Protein AF-A0A5C0E1U7-F1 (afdb_monomer)

Mean predicted aligned error: 6.14 Å

Sequence (195 aa):
MKGYIPDIIEEVKSGIIHIVHVVDGKRVSSGTGFMVNGYLVTNYHVIYDAPKDSKIILRTYDSNINEPLKGIIELERDEDGHFSGKTNKGYKNEEGDFIKDFQLHEKQDYIILNIPELKEAGLYNFSFETHDNKRVGEDIFFLGHHLEHSQLSCHKGIISCFYFHENHRVDIIQLDASVNNSNSGSPLINPNTSK

Radius of gyration: 16.95 Å; Cα contacts (8 Å, |Δi|>4): 419; chains: 1; bounding box: 41×38×50 Å

Nearest PDB structures (foldseek):
  3lgv-assembly2_E  TM=7.680E-01  e=2.557E-08  Escherichia coli K-12
  4ic5-assembly1_A  TM=7.074E-01  e=9.419E-09  Arabidopsis thaliana
  3gdu-assembly1_A  TM=7.321E-01  e=5.562E-08  Escherichia coli K-12
  6z0e-assembly2_B  TM=7.449E-01  e=1.144E-07  Homo sapiens
  5il9-assembly1_A  TM=6.931E-01  e=5.411E-07  Arabidopsis thaliana

Foldseek 3Di:
DQADVVVLCVQAQQQKKKKFWDDPNDTDAIAIWGAAPQKTKFFQCRLPVPDLATKIAIAGQPPDQVCLRHHPWIWHADPVGQIDTPPHDCPADVVGDRDPQKDDQNLLGMMIGNDVSSSVPPGDHDDDDDCPPPDFFAKKKWWWAAGVGPHIDIWIWTFHDWDADVRSRDIDGDTPTDDDGRHGHIDIARSRPSD

Secondary structure (DSSP, 8-state):
----HHHHHHHHGGGEEEEEEEETTEEEEEEEEEEETTEEEE-HHHHHSS-TTPEEEEE-TTS-TTSTT--SEEEEE-TTS-EEESSS-S-B-TTSPBP--EEEEGGGTEEEE--HHHHHTT--------STT--TT-EEEEEEE-TT-SSEEEEEEEEEEEEEETTTTEEEEEE-S---TT-TTPPEE-TTTT-

Solvent-accessible surface area (backbone atoms only — not comparable to full-atom values): 10870 Å² total; per-residue (Å²): 117,76,50,60,61,70,62,48,46,72,63,45,45,54,17,37,31,41,39,36,30,28,48,96,91,36,79,78,51,48,20,12,22,31,28,39,90,56,24,42,35,28,33,27,55,62,69,64,72,50,65,68,83,28,35,35,30,37,27,47,70,86,45,57,73,92,42,78,90,53,45,86,43,52,33,37,45,50,97,88,64,50,72,35,43,82,60,96,52,53,54,45,49,104,86,65,49,78,56,79,49,54,52,77,36,71,64,68,39,28,30,39,34,60,44,66,72,61,44,71,64,73,47,34,58,58,55,90,71,83,68,89,86,63,55,71,70,42,68,36,33,35,55,24,30,46,77,89,50,85,55,80,42,80,36,63,35,30,33,66,43,76,50,75,40,76,90,46,69,42,82,42,79,39,62,73,36,82,83,52,69,13,33,53,32,34,59,75,30,34,47,68,72,78,47

pLDDT: mean 85.3, std 14.88, range [34.12, 98.12]

Structure (mmCIF, N/CA/C/O backbone):
data_AF-A0A5C0E1U7-F1
#
_entry.id   AF-A0A5C0E1U7-F1
#
loop_
_atom_site.group_PDB
_atom_site.id
_atom_site.type_symbol
_atom_site.label_atom_id
_atom_site.label_alt_id
_atom_site.label_comp_id
_atom_site.label_asym_id
_atom_site.label_entity_id
_atom_site.label_seq_id
_atom_site.pdbx_PDB_ins_code
_atom_site.Cartn_x
_atom_site.Cartn_y
_atom_site.Cartn_z
_atom_site.occupancy
_atom_site.B_iso_or_equiv
_atom_site.auth_seq_id
_atom_site.auth_comp_id
_atom_site.auth_asym_id
_atom_site.auth_atom_id
_atom_site.pdbx_PDB_model_num
ATOM 1 N N . MET A 1 1 ? 5.103 -5.736 -24.559 1.00 49.69 1 MET A N 1
ATOM 2 C CA . MET A 1 1 ? 4.411 -4.500 -24.987 1.00 49.69 1 MET A CA 1
ATOM 3 C C . MET A 1 1 ? 4.088 -3.755 -23.699 1.00 49.69 1 MET A C 1
ATOM 5 O O . MET A 1 1 ? 3.624 -4.429 -22.792 1.00 49.69 1 MET A O 1
ATOM 9 N N . LYS A 1 2 ? 4.417 -2.460 -23.554 1.00 60.06 2 LYS A N 1
ATOM 10 C CA . LYS A 1 2 ? 4.014 -1.692 -22.356 1.00 60.06 2 LYS A CA 1
ATOM 11 C C . LYS A 1 2 ? 2.488 -1.744 -22.263 1.00 60.06 2 LYS A C 1
ATOM 13 O O . LYS A 1 2 ? 1.841 -1.432 -23.262 1.00 60.06 2 LYS A O 1
ATOM 18 N N . GLY A 1 3 ? 1.935 -2.162 -21.128 1.00 73.56 3 GLY A N 1
ATOM 19 C CA . GLY A 1 3 ? 0.505 -2.030 -20.888 1.00 73.56 3 GLY A CA 1
ATOM 20 C C . GLY A 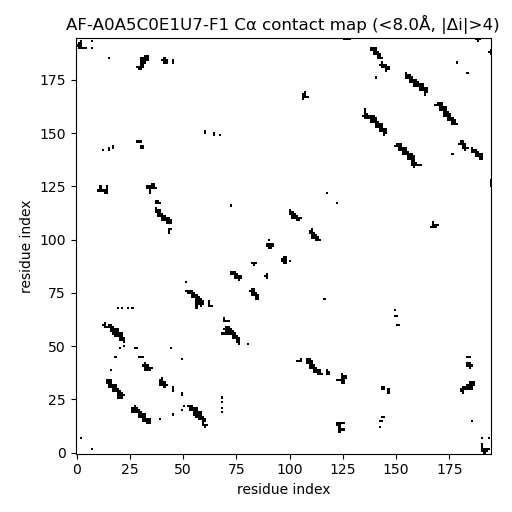1 3 ? 0.151 -0.546 -20.820 1.00 73.56 3 GLY A C 1
ATOM 21 O O . GLY A 1 3 ? 0.943 0.280 -20.350 1.00 73.56 3 GLY A O 1
ATOM 22 N N . TYR A 1 4 ? -1.006 -0.178 -21.360 1.00 90.06 4 TYR A N 1
ATOM 23 C CA . TYR A 1 4 ? -1.489 1.189 -21.257 1.00 90.06 4 TYR A CA 1
ATOM 24 C C . TYR A 1 4 ? -1.916 1.426 -19.805 1.00 90.06 4 TYR A C 1
ATOM 26 O O . TYR A 1 4 ? -2.823 0.765 -19.316 1.00 90.06 4 TYR A O 1
ATOM 34 N N . ILE A 1 5 ? -1.221 2.326 -19.096 1.00 93.44 5 ILE A N 1
ATOM 35 C CA . ILE A 1 5 ? -1.397 2.524 -17.644 1.00 93.44 5 ILE A CA 1
ATOM 36 C C . ILE A 1 5 ? -2.872 2.684 -17.238 1.00 93.44 5 ILE A C 1
ATOM 38 O O . ILE A 1 5 ? -3.262 2.031 -16.277 1.00 93.44 5 ILE A O 1
ATOM 42 N N . PRO A 1 6 ? -3.712 3.472 -17.937 1.00 94.38 6 PRO A N 1
ATOM 43 C CA . PRO A 1 6 ? -5.131 3.566 -17.599 1.00 94.38 6 PRO A CA 1
ATOM 44 C C . PRO A 1 6 ? -5.866 2.221 -17.586 1.00 94.38 6 PRO A C 1
ATOM 46 O O . PRO A 1 6 ? -6.637 1.982 -16.664 1.00 94.38 6 PRO A O 1
ATOM 49 N N . ASP A 1 7 ? -5.578 1.324 -18.531 1.00 94.50 7 ASP A N 1
ATOM 50 C CA . ASP A 1 7 ? -6.200 -0.006 -18.571 1.00 94.50 7 ASP A CA 1
ATOM 51 C C . ASP A 1 7 ? -5.753 -0.854 -17.374 1.00 94.50 7 ASP A C 1
ATOM 53 O O . ASP A 1 7 ? -6.572 -1.512 -16.738 1.00 94.50 7 ASP A O 1
ATOM 57 N N . ILE A 1 8 ? -4.464 -0.778 -17.016 1.00 95.25 8 ILE A N 1
ATOM 58 C CA . ILE A 1 8 ? -3.931 -1.462 -15.828 1.00 95.25 8 ILE A CA 1
ATOM 59 C C . ILE A 1 8 ? -4.600 -0.916 -14.562 1.00 95.25 8 ILE A C 1
ATOM 61 O O . ILE A 1 8 ? -4.956 -1.678 -13.673 1.00 95.25 8 ILE A O 1
ATOM 65 N N . ILE A 1 9 ? -4.802 0.400 -14.460 1.00 95.12 9 ILE A N 1
ATOM 66 C CA . ILE A 1 9 ? -5.480 1.003 -13.305 1.00 95.12 9 ILE A CA 1
ATOM 67 C C . ILE A 1 9 ? -6.908 0.475 -13.185 1.00 95.12 9 ILE A C 1
ATOM 69 O O . ILE A 1 9 ? -7.312 0.094 -12.089 1.00 95.12 9 ILE A O 1
ATOM 73 N N . GLU A 1 10 ? -7.661 0.433 -14.284 1.00 94.00 10 GLU A N 1
ATOM 74 C CA . GLU A 1 10 ? -9.022 -0.110 -14.282 1.00 94.00 10 GLU A CA 1
ATOM 75 C C . GLU A 1 10 ? -9.062 -1.578 -13.841 1.00 94.00 10 GLU A C 1
ATOM 77 O O . GLU A 1 10 ? -9.967 -1.962 -13.100 1.00 94.00 10 GLU A O 1
ATOM 82 N N . GLU A 1 11 ? -8.059 -2.368 -14.226 1.00 93.56 11 GLU A N 1
ATOM 83 C CA . GLU A 1 11 ? -7.907 -3.765 -13.816 1.00 93.56 11 GLU A CA 1
ATOM 84 C C . GLU A 1 11 ? -7.616 -3.908 -12.312 1.00 93.56 11 GLU A C 1
ATOM 86 O O . GLU A 1 11 ? -8.263 -4.703 -11.626 1.00 93.56 11 GLU A O 1
ATOM 91 N N . VAL A 1 12 ? -6.662 -3.135 -11.781 1.00 94.94 12 VAL A N 1
ATOM 92 C CA . VAL A 1 12 ? -6.092 -3.400 -10.448 1.00 94.94 12 VAL A CA 1
ATOM 93 C C . VAL A 1 12 ? -6.691 -2.566 -9.313 1.00 94.94 12 VAL A C 1
ATOM 95 O O . VAL A 1 12 ? -6.512 -2.909 -8.142 1.00 94.94 12 VAL A O 1
ATOM 98 N N . LYS A 1 13 ? -7.399 -1.467 -9.614 1.00 94.69 13 LYS A N 1
ATOM 99 C CA . LYS A 1 13 ? -7.852 -0.483 -8.606 1.00 94.69 13 LYS A CA 1
ATOM 100 C C . LYS A 1 13 ? -8.730 -1.064 -7.500 1.00 94.69 13 LYS A C 1
ATOM 102 O O . LYS A 1 13 ? -8.692 -0.557 -6.382 1.00 94.69 13 LYS A O 1
ATOM 107 N N . SER A 1 14 ? -9.500 -2.118 -7.781 1.00 94.75 14 SER A N 1
ATOM 108 C CA . SER A 1 14 ? -10.346 -2.769 -6.770 1.00 94.75 14 SER A CA 1
ATOM 109 C C . SER A 1 14 ? -9.520 -3.467 -5.684 1.00 94.75 14 SER A C 1
ATOM 111 O O . SER A 1 14 ? -9.985 -3.604 -4.558 1.00 94.75 14 SER A O 1
ATOM 113 N N . GLY A 1 15 ? -8.282 -3.861 -5.996 1.00 95.88 15 GLY A N 1
ATOM 114 C CA . GLY A 1 15 ? -7.352 -4.488 -5.061 1.00 95.88 15 GLY A CA 1
ATOM 115 C C . GLY A 1 15 ? -6.627 -3.509 -4.140 1.00 95.88 15 GLY A C 1
ATOM 116 O O . GLY A 1 15 ? -5.887 -3.959 -3.270 1.00 95.88 15 GLY A O 1
ATOM 117 N N . ILE A 1 16 ? -6.806 -2.196 -4.322 1.00 95.94 16 ILE A N 1
ATOM 118 C CA . ILE A 1 16 ? -6.210 -1.161 -3.472 1.00 95.94 16 ILE A CA 1
ATOM 119 C C . ILE A 1 16 ? -7.179 -0.797 -2.345 1.00 95.94 16 ILE A C 1
ATOM 121 O O . ILE A 1 16 ? -8.343 -0.470 -2.584 1.00 95.94 16 ILE A O 1
ATOM 125 N N . ILE A 1 17 ? -6.679 -0.802 -1.111 1.00 94.56 17 ILE A N 1
ATOM 126 C CA . ILE A 1 17 ? -7.445 -0.519 0.102 1.00 94.56 17 ILE A CA 1
ATOM 127 C C . ILE A 1 17 ? -6.942 0.772 0.739 1.00 94.56 17 ILE A C 1
ATOM 129 O O . ILE A 1 17 ? -5.767 0.906 1.070 1.00 94.56 17 ILE A O 1
ATOM 133 N N . HIS A 1 18 ? -7.841 1.723 0.961 1.00 94.12 18 HIS A N 1
ATOM 134 C CA . HIS A 1 18 ? -7.583 2.874 1.816 1.00 94.12 18 HIS A CA 1
ATOM 135 C C . HIS A 1 18 ? -7.752 2.461 3.278 1.00 94.12 18 HIS A C 1
ATOM 137 O O . HIS A 1 18 ? -8.804 1.941 3.661 1.00 94.12 18 HIS A O 1
ATOM 143 N N . ILE A 1 19 ? -6.744 2.737 4.094 1.00 93.69 19 ILE A N 1
ATOM 144 C CA . ILE A 1 19 ? -6.743 2.464 5.529 1.00 93.69 19 ILE A CA 1
ATOM 145 C C . ILE A 1 19 ? -6.837 3.809 6.240 1.00 93.69 19 ILE A C 1
ATOM 147 O O . ILE A 1 19 ? -5.923 4.624 6.136 1.00 93.69 19 ILE A O 1
ATOM 151 N N . VAL A 1 20 ? -7.945 4.079 6.927 1.00 92.56 20 VAL A N 1
ATOM 152 C CA . VAL A 1 20 ? -8.202 5.376 7.573 1.00 92.56 20 VAL A CA 1
ATOM 153 C C . VAL A 1 20 ? -8.312 5.196 9.077 1.00 92.56 20 VAL A C 1
ATOM 155 O O . VAL A 1 20 ? -9.148 4.429 9.539 1.00 92.56 20 VAL A O 1
ATOM 158 N N . HIS A 1 21 ? -7.530 5.949 9.842 1.00 93.00 21 HIS A N 1
ATOM 159 C CA . HIS A 1 21 ? -7.622 5.962 11.299 1.00 93.00 21 HIS A CA 1
ATOM 160 C C . HIS A 1 21 ? -8.486 7.123 11.770 1.00 93.00 21 HIS A C 1
ATOM 162 O O . HIS A 1 21 ? -8.288 8.269 11.352 1.00 93.00 21 HIS A O 1
ATOM 168 N N . VAL A 1 22 ? -9.429 6.828 12.661 1.00 92.00 22 VAL A N 1
ATOM 169 C CA . VAL A 1 22 ? -10.420 7.775 13.169 1.00 92.00 22 VAL A CA 1
ATOM 170 C C . VAL A 1 22 ? -10.441 7.762 14.694 1.00 92.00 22 VAL A C 1
ATOM 172 O O . VAL A 1 22 ? -10.650 6.716 15.302 1.00 92.00 22 VAL A O 1
ATOM 175 N N . VAL A 1 23 ? -10.289 8.935 15.304 1.00 92.88 23 VAL A N 1
ATOM 176 C CA . VAL A 1 23 ? -10.451 9.171 16.749 1.00 92.88 23 VAL A CA 1
ATOM 177 C C . VAL A 1 23 ? -11.533 10.231 16.918 1.00 92.88 23 VAL A C 1
ATOM 179 O O . VAL A 1 23 ? -11.519 11.241 16.213 1.00 92.88 23 VAL A O 1
ATOM 182 N N . ASP A 1 24 ? -12.521 9.983 17.779 1.00 91.81 24 ASP A N 1
ATOM 183 C CA . ASP A 1 24 ? -13.651 10.898 18.025 1.00 91.81 24 ASP A CA 1
ATOM 184 C C . ASP A 1 24 ? -14.353 11.405 16.749 1.00 91.81 24 ASP A C 1
ATOM 186 O O . ASP A 1 24 ? -14.732 12.571 16.623 1.00 91.81 24 ASP A O 1
ATOM 190 N N . GLY A 1 25 ? -14.499 10.523 15.754 1.00 88.25 25 GLY A N 1
ATOM 191 C CA . GLY A 1 25 ? -15.135 10.851 14.473 1.00 88.25 25 GLY A CA 1
ATOM 192 C C . GLY A 1 25 ? -14.292 11.736 13.549 1.00 88.25 25 GLY A C 1
ATOM 193 O O . GLY A 1 25 ? -14.798 12.203 12.530 1.00 88.25 25 GLY A O 1
ATOM 194 N N . LYS A 1 26 ? -13.014 11.967 13.866 1.00 91.12 26 LYS A N 1
ATOM 195 C CA . LYS A 1 26 ? -12.072 12.721 13.033 1.00 91.12 26 LYS A CA 1
ATOM 196 C C . LYS A 1 26 ? -10.966 11.815 12.517 1.00 91.12 26 LYS A C 1
ATOM 198 O O . LYS A 1 26 ? -10.396 11.031 13.269 1.00 91.12 26 LYS A O 1
ATOM 203 N N . ARG A 1 27 ? -10.634 11.957 11.233 1.00 91.19 27 ARG A N 1
ATOM 204 C CA . ARG A 1 27 ? -9.457 11.312 10.639 1.00 91.19 27 ARG A CA 1
ATOM 205 C C . ARG A 1 27 ? -8.194 11.864 11.299 1.00 91.19 27 ARG A C 1
ATOM 207 O O . ARG A 1 27 ? -8.019 13.079 11.338 1.00 91.19 27 ARG A O 1
ATOM 214 N N . VAL A 1 28 ? -7.333 10.977 11.786 1.00 92.69 28 VAL A N 1
ATOM 215 C CA . VAL A 1 28 ? -6.045 11.336 12.410 1.00 92.69 28 VAL A CA 1
ATOM 216 C C . VAL A 1 28 ? -4.849 10.909 11.565 1.00 92.69 28 VAL A C 1
ATOM 218 O O . VAL A 1 28 ? -3.826 11.585 11.562 1.00 92.69 28 VAL A O 1
ATOM 221 N N . SER A 1 29 ? -4.986 9.822 10.810 1.00 92.25 29 SER A N 1
ATOM 222 C CA . SER A 1 29 ? -3.979 9.346 9.865 1.00 92.25 29 SER A CA 1
ATOM 223 C C . SER A 1 29 ? -4.623 8.441 8.816 1.00 92.25 29 SER A C 1
ATOM 225 O O . SER A 1 29 ? -5.809 8.099 8.891 1.00 92.25 29 SER A O 1
ATOM 227 N N . SER A 1 30 ? -3.848 8.082 7.800 1.00 93.25 30 SER A N 1
ATOM 228 C CA . SER A 1 30 ? -4.241 7.086 6.813 1.00 93.25 30 SER A CA 1
ATOM 229 C C . SER A 1 30 ? -3.035 6.523 6.078 1.00 93.25 30 SER A C 1
ATOM 231 O O . SER A 1 30 ? -1.981 7.159 6.002 1.00 93.25 30 SER A O 1
ATOM 233 N N . GLY A 1 31 ? -3.240 5.363 5.474 1.00 94.25 31 GLY A N 1
ATOM 234 C CA . GLY A 1 31 ? -2.313 4.714 4.564 1.00 94.25 31 GLY A CA 1
ATOM 235 C C . GLY A 1 31 ? -3.058 3.975 3.464 1.00 94.25 31 GLY A C 1
ATOM 236 O O . GLY A 1 31 ? -4.280 4.069 3.324 1.00 94.25 31 GLY A O 1
ATOM 237 N N . THR A 1 32 ? -2.303 3.225 2.685 1.00 95.62 32 THR A N 1
ATOM 238 C CA . THR A 1 32 ? -2.805 2.376 1.615 1.00 95.62 32 THR A CA 1
ATOM 239 C C . THR A 1 32 ? -2.335 0.952 1.877 1.00 95.62 32 THR A C 1
ATOM 241 O O . THR A 1 32 ? -1.237 0.744 2.370 1.00 95.62 32 THR A O 1
ATOM 244 N N . GLY A 1 33 ? -3.158 -0.032 1.554 1.00 96.06 33 GLY A N 1
ATOM 245 C CA . GLY A 1 33 ? -2.747 -1.424 1.448 1.00 96.06 33 GLY A CA 1
ATOM 246 C C . GLY A 1 33 ? -3.252 -2.024 0.145 1.00 96.06 33 GLY A C 1
ATOM 247 O O . GLY A 1 33 ? -3.976 -1.376 -0.615 1.00 96.06 33 GLY A O 1
ATOM 248 N N . PHE A 1 34 ? -2.885 -3.268 -0.123 1.00 97.38 34 PHE A N 1
ATOM 249 C CA . PHE A 1 34 ? -3.320 -3.979 -1.319 1.00 97.38 34 PHE A CA 1
ATOM 250 C C . PHE A 1 34 ? -3.550 -5.463 -1.056 1.00 97.38 34 PHE A C 1
ATOM 252 O O . PHE A 1 34 ? -2.967 -6.053 -0.144 1.00 97.38 34 PHE A O 1
ATOM 259 N N . MET A 1 35 ? -4.427 -6.061 -1.856 1.00 97.50 35 MET A N 1
ATOM 260 C CA . MET A 1 35 ? -4.809 -7.464 -1.723 1.00 97.50 35 MET A CA 1
ATOM 261 C C . MET A 1 35 ? -3.819 -8.390 -2.436 1.00 97.50 35 MET A C 1
ATOM 263 O O . MET A 1 35 ? -3.505 -8.196 -3.610 1.00 97.50 35 MET A O 1
ATOM 267 N N . VAL A 1 36 ? -3.372 -9.440 -1.748 1.00 96.50 36 VAL A N 1
ATOM 268 C CA . VAL A 1 36 ? -2.525 -10.513 -2.286 1.00 96.50 36 VAL A CA 1
ATOM 269 C C . VAL A 1 36 ? -3.027 -11.850 -1.756 1.00 96.50 36 VAL A C 1
ATOM 271 O O . VAL A 1 36 ? -3.052 -12.070 -0.548 1.00 96.50 36 VAL A O 1
ATOM 274 N N . ASN A 1 37 ? -3.392 -12.776 -2.644 1.00 94.25 37 ASN A N 1
ATOM 275 C CA . ASN A 1 37 ? -3.862 -14.123 -2.284 1.00 94.25 37 ASN A CA 1
ATOM 276 C C . ASN A 1 37 ? -4.965 -14.152 -1.198 1.00 94.25 37 ASN A C 1
ATOM 278 O O . ASN A 1 37 ? -5.016 -15.068 -0.378 1.00 94.25 37 ASN A O 1
ATOM 282 N N . GLY A 1 38 ? -5.852 -13.156 -1.183 1.00 92.50 38 GLY A N 1
ATOM 283 C CA . GLY A 1 38 ? -6.936 -13.013 -0.209 1.00 92.50 38 GLY A CA 1
ATOM 284 C C . GLY A 1 38 ? -6.536 -12.347 1.111 1.00 92.50 38 GLY A C 1
ATOM 285 O O . GLY A 1 38 ? -7.376 -12.256 2.002 1.00 92.50 38 GLY A O 1
ATOM 286 N N . TYR A 1 39 ? -5.298 -11.871 1.237 1.00 93.56 39 TYR A N 1
ATOM 287 C CA . TYR A 1 39 ? -4.797 -11.138 2.398 1.00 93.56 39 TYR A CA 1
ATOM 288 C C . TYR A 1 39 ? -4.585 -9.667 2.059 1.00 93.56 39 TYR A C 1
ATOM 290 O O . TYR A 1 39 ? -4.176 -9.339 0.948 1.00 93.56 39 TYR A O 1
ATOM 298 N N . LEU A 1 40 ? -4.813 -8.786 3.027 1.00 95.38 40 LEU A N 1
ATOM 299 C CA . LEU A 1 40 ? -4.451 -7.378 2.927 1.00 95.38 40 LEU A CA 1
ATOM 300 C C . LEU A 1 40 ? -3.003 -7.195 3.393 1.00 95.38 40 LEU A C 1
ATOM 302 O O . LEU A 1 40 ? -2.664 -7.564 4.515 1.00 95.38 40 LEU A O 1
ATOM 306 N N . VAL A 1 41 ? -2.162 -6.606 2.550 1.00 96.81 41 VAL A N 1
ATOM 307 C CA . VAL A 1 41 ? -0.773 -6.256 2.866 1.00 96.81 41 VAL A CA 1
ATOM 308 C C . VAL A 1 41 ? -0.640 -4.738 2.946 1.00 96.81 41 VAL A C 1
ATOM 310 O O . VAL A 1 41 ? -1.182 -4.017 2.110 1.00 96.81 41 VAL A O 1
ATOM 313 N N . THR A 1 42 ? 0.068 -4.246 3.959 1.00 96.38 42 THR A N 1
ATOM 314 C CA . THR A 1 42 ? 0.394 -2.821 4.142 1.00 96.38 42 THR A CA 1
ATOM 315 C C . THR A 1 42 ? 1.672 -2.683 4.972 1.00 96.38 42 THR A C 1
ATOM 317 O O . THR A 1 42 ? 2.202 -3.678 5.475 1.00 96.38 42 THR A O 1
ATOM 320 N N . ASN A 1 43 ? 2.168 -1.458 5.150 1.00 95.62 43 ASN A N 1
ATOM 321 C CA . ASN A 1 43 ? 3.227 -1.194 6.114 1.00 95.62 43 ASN A CA 1
ATOM 322 C C . ASN A 1 43 ? 2.758 -1.408 7.562 1.00 95.62 43 ASN A C 1
ATOM 324 O O . ASN A 1 43 ? 1.596 -1.162 7.896 1.00 95.62 43 ASN A O 1
ATOM 328 N N . TYR A 1 44 ? 3.673 -1.829 8.435 1.00 93.69 44 TYR A N 1
ATOM 329 C CA . TYR A 1 44 ? 3.388 -2.023 9.859 1.00 93.69 44 TYR A CA 1
ATOM 330 C C . TYR A 1 44 ? 3.028 -0.692 10.531 1.00 93.69 44 TYR A C 1
ATOM 332 O O . TYR A 1 44 ? 2.016 -0.607 11.232 1.00 93.69 44 TYR A O 1
ATOM 340 N N . HIS A 1 45 ? 3.800 0.362 10.260 1.00 94.12 45 HIS A N 1
ATOM 341 C CA . HIS A 1 45 ? 3.589 1.680 10.858 1.00 94.12 45 HIS A CA 1
ATOM 342 C C . HIS A 1 45 ? 2.238 2.300 10.475 1.00 94.12 45 HIS A C 1
ATOM 344 O O . HIS A 1 45 ? 1.650 3.022 11.274 1.00 94.12 45 HIS A O 1
ATOM 350 N N . VAL A 1 46 ? 1.696 1.982 9.287 1.00 93.75 46 VAL A N 1
ATOM 351 C CA . VAL A 1 46 ? 0.362 2.454 8.870 1.00 93.75 46 VAL A CA 1
ATOM 352 C C . VAL A 1 46 ? -0.680 2.050 9.902 1.00 93.75 46 VAL A C 1
ATOM 354 O O . VAL A 1 46 ? -1.552 2.846 10.222 1.00 93.75 46 VAL A O 1
ATOM 357 N N . ILE A 1 47 ? -0.554 0.841 10.448 1.00 90.81 47 ILE A N 1
ATOM 358 C CA . ILE A 1 47 ? -1.488 0.287 11.420 1.00 90.81 47 ILE A CA 1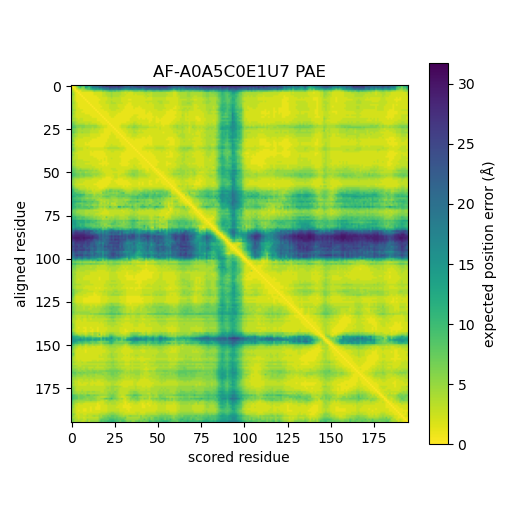
ATOM 359 C C . ILE A 1 47 ? -1.117 0.675 12.855 1.00 90.81 47 ILE A C 1
ATOM 361 O O . ILE A 1 47 ? -2.007 0.978 13.655 1.00 90.81 47 ILE A O 1
ATOM 365 N N . TYR A 1 48 ? 0.175 0.649 13.200 1.00 90.19 48 TYR A N 1
ATOM 366 C CA . TYR A 1 48 ? 0.621 0.738 14.591 1.00 90.19 48 TYR A CA 1
ATOM 367 C C . TYR A 1 48 ? 1.024 2.134 15.080 1.00 90.19 48 TYR A C 1
ATOM 369 O O . TYR A 1 48 ? 0.875 2.372 16.279 1.00 90.19 48 TYR A O 1
ATOM 377 N N . ASP A 1 49 ? 1.405 3.073 14.207 1.00 92.44 49 ASP A N 1
ATOM 378 C CA . ASP A 1 49 ? 1.801 4.435 14.623 1.00 92.44 49 ASP A CA 1
ATOM 379 C C . ASP A 1 49 ? 0.601 5.328 14.969 1.00 92.44 49 ASP A C 1
ATOM 381 O O . ASP A 1 49 ? 0.734 6.336 15.666 1.00 92.44 49 ASP A O 1
ATOM 385 N N . ALA A 1 50 ? -0.592 4.974 14.487 1.00 89.88 50 ALA A N 1
ATOM 386 C CA . ALA A 1 50 ? -1.817 5.676 14.841 1.00 89.88 50 ALA A CA 1
ATOM 387 C C . ALA A 1 50 ? -2.175 5.483 16.333 1.00 89.88 50 ALA A C 1
ATOM 389 O O . ALA A 1 50 ? -1.836 4.443 16.911 1.00 89.88 50 ALA A O 1
ATOM 390 N N . PRO A 1 51 ? -2.923 6.418 16.959 1.00 90.50 51 PRO A N 1
ATOM 391 C CA . PRO A 1 51 ? -3.385 6.286 18.346 1.00 90.50 51 PRO A CA 1
ATOM 392 C C . PRO A 1 51 ? -4.079 4.946 18.610 1.00 90.50 51 PRO A C 1
ATOM 394 O O . PRO A 1 51 ? -4.893 4.510 17.797 1.00 90.50 51 PRO A O 1
ATOM 397 N N . LYS A 1 52 ? -3.757 4.266 19.719 1.00 84.94 52 LYS A N 1
ATOM 398 C CA . LYS A 1 52 ? -4.261 2.905 20.017 1.00 84.94 52 LYS A CA 1
ATOM 399 C C . LYS A 1 52 ? -5.787 2.799 19.960 1.00 84.94 52 LYS A C 1
ATOM 401 O O . LYS A 1 52 ? -6.304 1.830 19.418 1.00 84.94 52 LYS A O 1
ATOM 406 N N . ASP A 1 53 ? -6.467 3.827 20.447 1.00 86.00 53 ASP A N 1
ATOM 407 C CA . ASP A 1 53 ? -7.921 3.996 20.486 1.00 86.00 53 ASP A CA 1
ATOM 408 C C . ASP A 1 53 ? -8.549 4.382 19.133 1.00 86.00 53 ASP A C 1
ATOM 410 O O . ASP A 1 53 ? -9.767 4.536 19.029 1.00 86.00 53 ASP A O 1
ATOM 414 N N . SER A 1 54 ? -7.748 4.530 18.074 1.00 90.19 54 SER A N 1
ATOM 415 C CA . SER A 1 54 ? -8.266 4.802 16.739 1.00 90.19 54 SER A CA 1
ATOM 416 C C . SER A 1 54 ? -9.077 3.623 16.205 1.00 90.19 54 SER A C 1
ATOM 418 O O . SER A 1 54 ? -8.592 2.488 16.180 1.00 90.19 54 SER A O 1
ATOM 420 N N . LYS A 1 55 ? -10.241 3.923 15.635 1.00 89.06 55 LYS A N 1
ATOM 421 C CA . LYS A 1 55 ? -10.954 3.024 14.724 1.00 89.06 55 LYS A CA 1
ATOM 422 C C . LYS A 1 55 ? -10.264 3.016 13.370 1.00 89.06 55 LYS A C 1
ATOM 424 O O . LYS A 1 55 ? -9.968 4.081 12.830 1.00 89.06 55 LYS A O 1
ATOM 429 N N . ILE A 1 56 ? -10.050 1.835 12.813 1.00 90.56 56 ILE A N 1
ATOM 430 C CA . ILE A 1 56 ? -9.508 1.639 11.471 1.00 90.56 56 ILE A CA 1
ATOM 431 C C . ILE A 1 56 ? -10.670 1.384 10.525 1.00 90.56 56 ILE A C 1
ATOM 433 O O . ILE A 1 56 ? -11.471 0.481 10.742 1.00 90.56 56 ILE A O 1
ATOM 437 N N . ILE A 1 57 ? -10.752 2.172 9.465 1.00 90.31 57 ILE A N 1
ATOM 438 C CA . ILE A 1 57 ? -11.801 2.099 8.459 1.00 90.31 57 ILE A CA 1
ATOM 439 C C . ILE A 1 57 ? -11.162 1.689 7.140 1.00 90.31 57 ILE A C 1
ATOM 441 O O . ILE A 1 57 ? -10.309 2.407 6.612 1.00 90.31 57 ILE A O 1
ATOM 445 N N . LEU A 1 58 ? -11.579 0.540 6.614 1.00 91.06 58 LEU A N 1
ATOM 446 C CA . LEU A 1 58 ? -11.079 -0.006 5.354 1.00 91.06 58 LEU A CA 1
ATOM 447 C C . LEU A 1 58 ? -12.035 0.346 4.222 1.00 91.06 58 LEU A C 1
ATOM 449 O O . LEU A 1 58 ? -13.230 0.045 4.292 1.00 91.06 58 LEU A O 1
ATOM 453 N N . ARG A 1 59 ? -11.521 0.990 3.175 1.00 90.31 59 ARG A N 1
ATOM 454 C CA . ARG A 1 59 ? -12.323 1.450 2.036 1.00 90.31 59 ARG A CA 1
ATOM 455 C C . ARG A 1 59 ? -11.727 0.925 0.739 1.00 90.31 59 ARG A C 1
ATOM 457 O O . ARG A 1 59 ? -10.526 1.040 0.524 1.00 90.31 59 ARG A O 1
ATOM 464 N N . THR A 1 60 ? -12.569 0.387 -0.128 1.00 89.19 60 THR A N 1
ATOM 465 C CA . THR A 1 60 ? -12.205 0.071 -1.515 1.00 89.19 60 THR A CA 1
ATOM 466 C C . THR A 1 60 ? -12.512 1.251 -2.430 1.00 89.19 60 THR A C 1
ATOM 468 O O . THR A 1 60 ? -13.192 2.203 -2.031 1.00 89.19 60 THR A O 1
ATOM 471 N N . TYR A 1 61 ? -12.075 1.146 -3.684 1.00 86.12 61 TYR A N 1
ATOM 472 C CA . TYR A 1 61 ? -12.389 2.103 -4.742 1.00 86.12 61 TYR A CA 1
ATOM 473 C C . TYR A 1 61 ? -13.896 2.415 -4.876 1.00 86.12 61 TYR A C 1
ATOM 475 O O . TYR A 1 61 ? 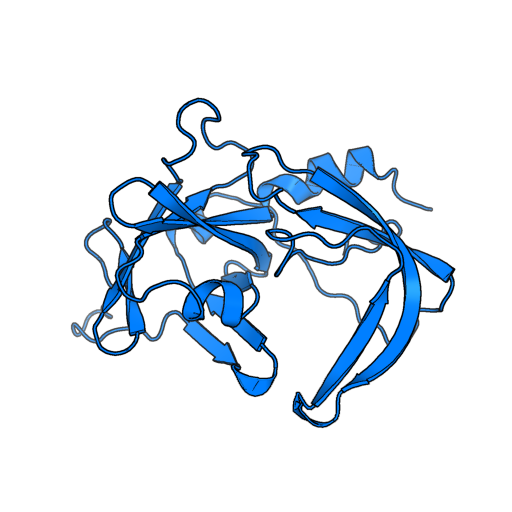-14.260 3.574 -5.055 1.00 86.12 61 TYR A O 1
ATOM 483 N N . ASP A 1 62 ? -14.771 1.417 -4.712 1.00 82.06 62 ASP A N 1
ATOM 484 C CA . ASP A 1 62 ? -16.230 1.572 -4.861 1.00 82.06 62 ASP A CA 1
ATOM 485 C C . ASP A 1 62 ? -16.932 2.139 -3.612 1.00 82.06 62 ASP A C 1
ATOM 487 O O . ASP A 1 62 ? -18.157 2.284 -3.578 1.00 82.06 62 ASP A O 1
ATOM 491 N N . SER A 1 63 ? -16.183 2.460 -2.554 1.00 78.75 63 SER A N 1
ATOM 492 C CA . SER A 1 63 ? -16.763 3.000 -1.321 1.00 78.75 63 SER A CA 1
ATOM 493 C C . SER A 1 63 ? -17.392 4.377 -1.553 1.00 78.75 63 SER A C 1
ATOM 495 O O . SER A 1 63 ? -16.811 5.239 -2.213 1.00 78.75 63 SER A O 1
ATOM 497 N N . ASN A 1 64 ? -18.564 4.619 -0.952 1.00 78.44 64 ASN A N 1
ATOM 498 C CA . ASN A 1 64 ? -19.314 5.863 -1.137 1.00 78.44 64 ASN A CA 1
ATOM 499 C C . ASN A 1 64 ? -18.474 7.093 -0.757 1.00 78.44 64 ASN A C 1
ATOM 501 O O . ASN A 1 64 ? -18.143 7.323 0.407 1.00 78.44 64 ASN A O 1
ATOM 505 N N . ILE A 1 65 ? -18.173 7.923 -1.753 1.00 74.06 65 ILE A N 1
ATOM 506 C CA . ILE A 1 65 ? -17.309 9.087 -1.583 1.00 74.06 65 ILE A CA 1
ATOM 507 C C . ILE A 1 65 ? -17.932 10.188 -0.715 1.00 74.06 65 ILE A C 1
ATOM 509 O O . ILE A 1 65 ? -17.201 10.951 -0.084 1.00 74.06 65 ILE A O 1
ATOM 513 N N . ASN A 1 66 ? -19.266 10.235 -0.652 1.00 80.12 66 ASN A N 1
ATOM 514 C CA . ASN A 1 66 ? -20.020 11.201 0.147 1.00 80.12 66 ASN A CA 1
ATOM 515 C C . ASN A 1 66 ? -20.069 10.821 1.635 1.00 80.12 66 ASN A C 1
ATOM 517 O O . ASN A 1 66 ? -20.457 11.638 2.466 1.00 80.12 66 ASN A O 1
ATOM 521 N N . GLU A 1 67 ? -19.648 9.602 1.981 1.00 80.75 67 GLU A N 1
ATOM 522 C CA . GLU A 1 67 ? -19.535 9.112 3.354 1.00 80.75 67 GLU A CA 1
ATOM 523 C C . GLU A 1 67 ? -18.064 8.735 3.634 1.00 80.75 67 GLU A C 1
ATOM 525 O O . GLU A 1 67 ? -17.742 7.563 3.809 1.00 80.75 67 GLU A O 1
ATOM 530 N N . PRO A 1 68 ? -17.121 9.702 3.665 1.00 72.50 68 PRO A N 1
ATOM 531 C CA . PRO A 1 68 ? -15.678 9.424 3.647 1.00 72.50 68 PRO A CA 1
ATOM 532 C C . PRO A 1 68 ? -15.151 8.693 4.891 1.00 72.50 68 PRO A C 1
ATOM 534 O O . PRO A 1 68 ? -14.050 8.146 4.856 1.00 72.50 68 PRO A O 1
ATOM 537 N N . LEU A 1 69 ? -15.923 8.696 5.978 1.00 79.25 69 LEU A N 1
ATOM 538 C CA . LEU A 1 69 ? -15.632 7.971 7.215 1.00 79.25 69 LEU A CA 1
ATOM 539 C C . LEU A 1 69 ? -16.447 6.680 7.339 1.00 79.25 69 LEU A C 1
ATOM 541 O O . LEU A 1 69 ? -16.516 6.110 8.418 1.00 79.25 69 LEU A O 1
ATOM 545 N N . LYS A 1 70 ? -17.080 6.219 6.259 1.00 75.25 70 LYS A N 1
ATOM 546 C CA . LYS A 1 70 ? -17.731 4.916 6.198 1.00 75.25 70 LYS A CA 1
ATOM 547 C C . LYS A 1 70 ? -16.932 4.025 5.260 1.00 75.25 70 LYS A C 1
ATOM 549 O O . LYS A 1 70 ? -16.700 4.362 4.099 1.00 75.25 70 LYS A O 1
ATOM 554 N N . GLY A 1 71 ? -16.466 2.911 5.801 1.00 71.12 71 GLY A N 1
ATOM 555 C CA . GLY A 1 71 ? -15.763 1.879 5.054 1.00 71.12 71 GLY A CA 1
ATOM 556 C C . GLY A 1 71 ? -16.614 0.639 4.886 1.00 71.12 71 GLY A C 1
ATOM 557 O O . GLY A 1 71 ? -17.756 0.575 5.338 1.00 71.12 71 GLY A O 1
ATOM 558 N N . ILE A 1 72 ? -16.021 -0.357 4.246 1.00 74.94 72 ILE A N 1
ATOM 559 C CA . ILE A 1 72 ? -16.574 -1.709 4.190 1.00 74.94 72 ILE A CA 1
ATOM 560 C C . ILE A 1 72 ? -16.418 -2.379 5.558 1.00 74.94 72 ILE A C 1
ATOM 562 O O . ILE A 1 72 ? -17.268 -3.169 5.953 1.00 74.94 72 ILE A O 1
ATOM 566 N N . ILE A 1 73 ? -15.350 -2.042 6.292 1.00 80.69 73 ILE A N 1
ATOM 567 C CA . ILE A 1 73 ? -14.983 -2.686 7.556 1.00 80.69 73 ILE A CA 1
ATOM 568 C C . ILE A 1 73 ? -14.492 -1.628 8.541 1.00 80.69 73 ILE A C 1
ATOM 570 O O . ILE A 1 73 ? -13.713 -0.747 8.169 1.00 80.69 73 ILE A O 1
ATOM 574 N N . GLU A 1 74 ? -14.936 -1.742 9.791 1.00 81.62 74 GLU A N 1
ATOM 575 C CA . GLU A 1 74 ? -14.439 -0.976 10.935 1.00 81.62 74 GLU A CA 1
ATOM 576 C C . GLU A 1 74 ? -13.769 -1.934 11.929 1.00 81.62 74 GLU A C 1
ATOM 578 O O . GLU A 1 74 ? -14.417 -2.871 12.408 1.00 81.62 74 GLU A O 1
ATOM 583 N N . LEU A 1 75 ? -12.492 -1.691 12.230 1.00 80.31 75 LEU A N 1
ATOM 584 C CA . LEU A 1 75 ? -11.683 -2.448 13.187 1.00 80.31 75 LEU A CA 1
ATOM 585 C C . LEU A 1 75 ? -11.272 -1.559 14.366 1.00 80.31 75 LEU A C 1
ATOM 587 O O . LEU A 1 75 ? -11.020 -0.366 14.206 1.00 80.31 75 LEU A O 1
ATOM 591 N N . GLU A 1 76 ? -11.138 -2.158 15.537 1.00 78.56 76 GLU A N 1
ATOM 592 C CA . GLU A 1 76 ? -10.598 -1.568 16.760 1.00 78.56 76 GLU A CA 1
ATOM 593 C C . GLU A 1 76 ? -9.445 -2.441 17.266 1.00 78.56 76 GLU A C 1
ATOM 595 O O . GLU A 1 76 ? -9.386 -3.634 16.958 1.00 78.56 76 GLU A O 1
ATOM 600 N N . ARG A 1 77 ? -8.513 -1.855 18.021 1.00 79.81 77 ARG A N 1
ATOM 601 C CA . ARG A 1 77 ? -7.408 -2.591 18.646 1.00 79.81 77 ARG A CA 1
ATOM 602 C C . ARG A 1 77 ? -7.687 -2.798 20.131 1.00 79.81 77 ARG A C 1
ATOM 604 O O . ARG A 1 77 ? -8.111 -1.858 20.799 1.00 79.81 77 ARG A O 1
ATOM 611 N N . ASP A 1 78 ? -7.446 -4.007 20.631 1.00 74.62 78 ASP A N 1
ATOM 612 C CA . ASP A 1 78 ? -7.470 -4.291 22.068 1.00 74.62 78 ASP A CA 1
ATOM 613 C C . ASP A 1 78 ? -6.203 -3.765 22.780 1.00 74.62 78 ASP A C 1
ATOM 615 O O . ASP A 1 78 ? -5.323 -3.151 22.165 1.00 74.62 78 ASP A O 1
ATOM 619 N N . GLU A 1 79 ? -6.114 -3.981 24.097 1.00 71.62 79 GLU A N 1
ATOM 620 C CA . GLU A 1 79 ? -4.982 -3.525 24.922 1.00 71.62 79 GLU A CA 1
ATOM 621 C C . GLU A 1 79 ? -3.635 -4.128 24.480 1.00 71.62 79 GLU A C 1
ATOM 623 O O . GLU A 1 79 ? -2.597 -3.455 24.561 1.00 71.62 79 GLU A O 1
ATOM 628 N N . ASP A 1 80 ? -3.676 -5.353 23.948 1.00 69.31 80 ASP A N 1
ATOM 629 C CA . ASP A 1 80 ? -2.534 -6.123 23.452 1.00 69.31 80 ASP A CA 1
ATOM 630 C C . ASP A 1 80 ? -2.218 -5.829 21.970 1.00 69.31 80 ASP A C 1
ATOM 632 O O . ASP A 1 80 ? -1.198 -6.276 21.440 1.00 69.31 80 ASP A O 1
ATOM 636 N N . GLY A 1 81 ? -3.048 -5.027 21.297 1.00 65.25 81 GLY A N 1
ATOM 637 C CA . GLY A 1 81 ? -2.888 -4.638 19.899 1.00 65.25 81 GLY A CA 1
ATOM 638 C C . GLY A 1 81 ? -3.445 -5.640 18.883 1.00 65.25 81 GLY A C 1
ATOM 639 O O . GLY A 1 81 ? -3.098 -5.531 17.701 1.00 65.25 81 GLY A O 1
ATOM 640 N N . HIS A 1 82 ? -4.287 -6.589 19.302 1.00 69.12 82 HIS A N 1
ATOM 641 C CA . HIS A 1 82 ? -5.062 -7.442 18.399 1.00 69.12 82 HIS A CA 1
ATOM 642 C C . HIS A 1 82 ? -6.271 -6.691 17.834 1.00 69.12 82 HIS A C 1
ATOM 644 O O . HIS A 1 82 ? -6.854 -5.829 18.489 1.00 69.12 82 HIS A O 1
ATOM 650 N N . PHE A 1 83 ? -6.679 -7.043 16.614 1.00 69.94 83 PHE A N 1
ATOM 651 C CA . PHE A 1 83 ? -7.821 -6.420 15.946 1.00 69.94 83 PHE A CA 1
ATOM 652 C C . PHE A 1 83 ? -9.143 -7.097 16.326 1.00 69.94 83 PHE A C 1
ATOM 654 O O . PHE A 1 83 ? -9.248 -8.323 16.338 1.00 69.94 83 PHE A O 1
ATOM 661 N N . SER A 1 84 ? -10.180 -6.29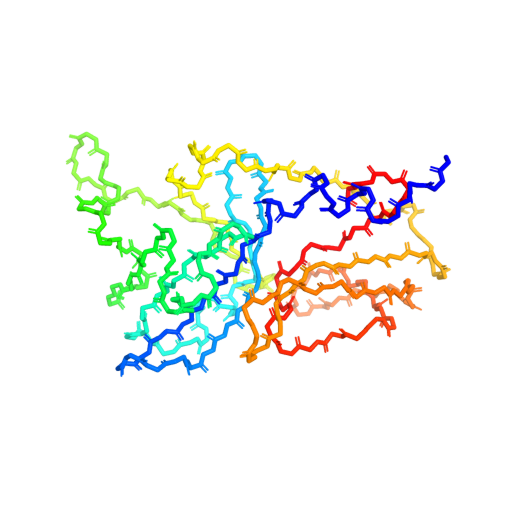4 16.557 1.00 60.84 84 SER A N 1
ATOM 662 C CA . SER A 1 84 ? -11.574 -6.727 16.690 1.00 60.84 84 SER A CA 1
ATOM 663 C C . SER A 1 84 ? -12.465 -5.887 15.768 1.00 60.84 84 SER A C 1
ATOM 665 O O . SER A 1 84 ? -12.326 -4.670 15.705 1.00 60.84 84 SER A O 1
ATOM 667 N N . GLY A 1 85 ? -13.332 -6.523 14.976 1.00 54.44 85 GLY A N 1
ATOM 668 C CA . GLY A 1 85 ? -14.254 -5.831 14.067 1.00 54.44 85 GLY A CA 1
ATOM 669 C C . GLY A 1 85 ? -15.610 -5.523 14.711 1.00 54.44 85 GLY A C 1
ATOM 670 O O . GLY A 1 85 ? -16.011 -6.176 15.673 1.00 54.44 85 GLY A O 1
ATOM 671 N N . LYS A 1 86 ? -16.362 -4.561 14.152 1.00 44.00 86 LYS A N 1
ATOM 672 C CA . LYS A 1 86 ? -17.788 -4.342 14.502 1.00 44.00 86 LYS A CA 1
ATOM 673 C C . LYS A 1 86 ? -18.748 -5.385 13.916 1.00 44.00 86 LYS A C 1
ATOM 675 O O . LYS A 1 86 ? -19.919 -5.423 14.295 1.00 44.00 86 LYS A O 1
ATOM 680 N N . THR A 1 87 ? -18.279 -6.257 13.027 1.00 41.31 87 THR A N 1
ATOM 681 C CA . THR A 1 87 ? -18.897 -7.571 12.830 1.00 41.31 87 THR A CA 1
ATOM 682 C C . THR A 1 87 ? -18.437 -8.431 14.007 1.00 41.31 87 THR A C 1
ATOM 684 O O . THR A 1 87 ? -17.253 -8.501 14.295 1.00 41.31 87 THR A O 1
ATOM 687 N N . ASN A 1 88 ? -19.369 -9.014 14.761 1.00 34.12 88 ASN A N 1
ATOM 688 C CA . ASN A 1 88 ? -19.172 -9.671 16.067 1.00 34.12 88 ASN A CA 1
ATOM 689 C C . ASN A 1 88 ? -18.297 -10.957 16.040 1.00 34.12 88 ASN A C 1
ATOM 691 O O . ASN A 1 88 ? -18.675 -11.996 16.581 1.00 34.12 88 ASN A O 1
ATOM 695 N N . LYS A 1 89 ? -17.137 -10.923 15.390 1.00 39.00 89 LYS A N 1
ATOM 696 C CA . LYS A 1 89 ? -16.147 -11.990 15.316 1.00 39.00 89 LYS A CA 1
ATOM 697 C C . LYS A 1 89 ? -14.757 -11.356 15.251 1.00 39.00 89 LYS A C 1
ATOM 699 O O . LYS A 1 89 ? -14.171 -11.233 14.187 1.00 39.00 89 LYS A O 1
ATOM 704 N N . GLY A 1 90 ? -14.181 -11.035 16.410 1.00 42.09 90 GLY A N 1
ATOM 705 C CA . GLY A 1 90 ? -12.768 -11.393 16.561 1.00 42.09 90 GLY A CA 1
ATOM 706 C C . GLY A 1 90 ? -12.713 -12.887 16.258 1.00 42.09 90 GLY A C 1
ATOM 707 O O . GLY A 1 90 ? -13.507 -13.630 16.842 1.00 42.09 90 GLY A O 1
ATOM 708 N N . TYR A 1 91 ? -11.963 -13.293 15.236 1.00 48.03 91 TYR A N 1
ATOM 709 C CA . TYR A 1 91 ? -12.082 -14.628 14.668 1.00 48.03 91 TYR A CA 1
ATOM 710 C C . TYR A 1 91 ? -11.636 -15.643 15.704 1.00 48.03 91 TYR A C 1
ATOM 712 O O . TYR A 1 91 ? -10.458 -15.907 15.905 1.00 48.03 91 TYR A O 1
ATOM 720 N N . LYS A 1 92 ? -12.615 -16.168 16.426 1.00 43.50 92 LYS A N 1
ATOM 721 C CA . LYS A 1 92 ? -12.434 -17.291 17.311 1.00 43.50 92 LYS A CA 1
ATOM 722 C C . LYS A 1 92 ? -12.519 -18.549 16.460 1.00 43.50 92 LYS A C 1
ATOM 724 O O . LYS A 1 92 ? -13.424 -18.650 15.626 1.00 43.50 92 LYS A O 1
ATOM 729 N N . ASN A 1 93 ? -11.592 -19.484 16.631 1.00 45.44 93 ASN A N 1
ATOM 730 C CA . ASN A 1 93 ? -11.763 -20.829 16.080 1.00 45.44 93 ASN A CA 1
ATOM 731 C C . ASN A 1 93 ? -13.016 -21.495 16.703 1.00 45.44 93 ASN A C 1
ATOM 733 O O . ASN A 1 93 ? -13.679 -20.920 17.571 1.00 45.44 93 ASN A O 1
ATOM 737 N N . GLU A 1 94 ? -13.355 -22.716 16.282 1.00 45.53 94 GLU A N 1
ATOM 738 C CA . GLU A 1 94 ? -14.496 -23.468 16.844 1.00 45.53 94 GLU A CA 1
ATOM 739 C C . GLU A 1 94 ? -14.406 -23.661 18.376 1.00 45.53 94 GLU A C 1
ATOM 741 O O . GLU A 1 94 ? -15.412 -23.936 19.027 1.00 45.53 94 GLU A O 1
ATOM 746 N N . GLU A 1 95 ? -13.220 -23.457 18.955 1.00 45.81 95 GLU A N 1
ATOM 747 C CA . GLU A 1 95 ? -12.890 -23.621 20.372 1.00 45.81 95 GLU A CA 1
ATOM 748 C C . GLU A 1 95 ? -12.953 -22.298 21.161 1.00 45.81 95 GLU A C 1
ATOM 750 O O . GLU A 1 95 ? -12.886 -22.309 22.390 1.00 45.81 95 GLU A O 1
ATOM 755 N N . GLY A 1 96 ? -13.156 -21.155 20.496 1.00 46.62 96 GLY A N 1
ATOM 756 C CA . GLY A 1 96 ? -13.230 -19.851 21.158 1.00 46.62 96 GLY A CA 1
ATOM 757 C C . GLY A 1 96 ? -11.902 -19.086 21.241 1.00 46.62 96 GLY A C 1
ATOM 758 O O . GLY A 1 96 ? -11.893 -17.993 21.823 1.00 46.62 96 GLY A O 1
ATOM 759 N N . ASP A 1 97 ? -10.823 -19.613 20.658 1.00 42.66 97 ASP A N 1
ATOM 760 C CA . ASP A 1 97 ? -9.482 -19.024 20.685 1.00 42.66 97 ASP A CA 1
ATOM 761 C C . ASP A 1 97 ? -9.300 -17.995 19.578 1.00 42.66 97 ASP A C 1
ATOM 763 O O . ASP A 1 97 ? -9.620 -18.262 18.420 1.00 42.66 97 ASP A O 1
ATOM 767 N N . PHE A 1 98 ? -8.727 -16.839 19.918 1.00 46.59 98 PHE A N 1
ATOM 768 C CA . PHE A 1 98 ? -8.357 -15.824 18.935 1.00 46.59 98 PHE A CA 1
ATOM 769 C C . PHE A 1 98 ? -7.384 -16.406 17.904 1.00 46.59 98 PHE A C 1
ATOM 771 O O . PHE A 1 98 ? -6.257 -16.792 18.227 1.00 46.59 98 PHE A O 1
ATOM 778 N N . ILE A 1 99 ? -7.806 -16.434 16.646 1.00 47.69 99 ILE A N 1
ATOM 779 C CA . ILE A 1 99 ? -6.929 -16.705 15.519 1.00 47.69 99 ILE A CA 1
ATOM 780 C C . ILE A 1 99 ? -6.039 -15.471 15.364 1.00 47.69 99 ILE A C 1
ATOM 782 O O . ILE A 1 99 ? -6.510 -14.337 15.315 1.00 47.69 99 ILE A O 1
ATOM 786 N N . LYS A 1 100 ? -4.719 -15.677 15.311 1.00 54.88 100 LYS A N 1
ATOM 787 C CA . LYS A 1 100 ? -3.794 -14.626 14.877 1.00 54.88 100 LYS A CA 1
ATOM 788 C C . LYS A 1 100 ? -4.029 -14.387 13.389 1.00 54.88 100 LYS A C 1
ATOM 790 O O . LYS A 1 100 ? -3.330 -14.946 12.549 1.00 54.88 100 LYS A O 1
ATOM 795 N N . ASP A 1 101 ? -5.008 -13.555 13.065 1.00 69.44 101 ASP A N 1
ATOM 796 C CA . ASP A 1 101 ? -5.353 -13.170 11.692 1.00 69.44 101 ASP A CA 1
ATOM 797 C C . ASP A 1 101 ? -4.356 -12.197 11.078 1.00 69.44 101 ASP A C 1
ATOM 799 O O . ASP A 1 101 ? -4.662 -11.493 10.120 1.00 69.44 101 ASP A O 1
ATOM 803 N N . PHE A 1 102 ? -3.151 -12.123 11.629 1.00 75.75 102 PHE A N 1
ATOM 804 C CA . PHE A 1 102 ? -2.124 -11.265 11.099 1.00 75.75 102 PHE A CA 1
ATOM 805 C C . PHE A 1 102 ? -0.726 -11.827 11.303 1.00 75.75 102 PHE A C 1
ATOM 807 O O . PHE A 1 102 ? -0.431 -12.524 12.275 1.00 75.75 102 PHE A O 1
ATOM 814 N N . GLN A 1 103 ? 0.152 -11.481 10.369 1.00 82.12 103 GLN A N 1
ATOM 815 C CA . GLN A 1 103 ? 1.591 -11.669 10.485 1.00 82.12 103 GLN A CA 1
ATOM 816 C C . GLN A 1 103 ? 2.230 -10.290 10.435 1.00 82.12 103 GLN A C 1
ATOM 818 O O . GLN A 1 103 ? 2.149 -9.608 9.414 1.00 82.12 103 GLN A O 1
ATOM 823 N N . LEU A 1 104 ? 2.818 -9.865 11.553 1.00 85.75 104 LEU A N 1
ATOM 824 C CA . LEU A 1 104 ? 3.526 -8.594 11.642 1.00 85.75 104 LEU A CA 1
ATOM 825 C C . LEU A 1 104 ? 5.027 -8.802 11.489 1.00 85.75 104 LEU A C 1
ATOM 827 O O . LEU A 1 104 ? 5.596 -9.777 11.982 1.00 85.75 104 LEU A O 1
ATOM 831 N N . HIS A 1 105 ? 5.658 -7.850 10.821 1.00 88.56 105 HIS A N 1
ATOM 832 C CA . HIS A 1 105 ? 7.089 -7.799 10.588 1.00 88.56 105 HIS A CA 1
ATOM 833 C C . HIS A 1 105 ? 7.565 -6.372 10.845 1.00 88.56 105 HIS A C 1
ATOM 835 O O . HIS A 1 105 ? 7.944 -5.659 9.923 1.00 88.56 105 HIS A O 1
ATOM 841 N N . GLU A 1 106 ? 7.540 -5.954 12.115 1.00 90.00 106 GLU A N 1
ATOM 842 C CA . GLU A 1 106 ? 7.914 -4.600 12.561 1.00 90.00 106 GLU A CA 1
ATOM 843 C C . GLU A 1 106 ? 9.272 -4.160 11.996 1.00 90.00 106 GLU A C 1
ATOM 845 O O . GLU A 1 106 ? 9.418 -3.061 11.471 1.00 90.00 106 GLU A O 1
ATOM 850 N N . LYS A 1 107 ? 10.264 -5.059 12.018 1.00 91.81 107 LYS A N 1
ATOM 851 C CA . LYS A 1 107 ? 11.607 -4.765 11.513 1.00 91.81 107 LYS A CA 1
ATOM 852 C C . LYS A 1 107 ? 11.630 -4.453 10.016 1.00 91.81 107 LYS A C 1
ATOM 854 O O . LYS A 1 107 ? 12.409 -3.603 9.608 1.00 91.81 107 LYS A O 1
ATOM 859 N N . GLN A 1 108 ? 10.837 -5.145 9.207 1.00 94.38 108 GLN A N 1
ATOM 860 C CA . GLN A 1 108 ? 10.740 -4.914 7.761 1.00 94.38 108 GLN A CA 1
ATOM 861 C C . GLN A 1 108 ? 9.599 -3.955 7.403 1.00 94.38 108 GLN A C 1
ATOM 863 O O . GLN A 1 108 ? 9.354 -3.717 6.225 1.00 94.38 108 GLN A O 1
ATOM 868 N N . ASP A 1 109 ? 8.915 -3.431 8.418 1.00 95.19 109 ASP A N 1
ATOM 869 C CA . ASP A 1 109 ? 7.795 -2.515 8.314 1.00 95.19 109 ASP A CA 1
ATOM 870 C C . ASP A 1 109 ? 6.665 -3.018 7.402 1.00 95.19 109 ASP A C 1
ATOM 872 O O . ASP A 1 109 ? 6.153 -2.278 6.570 1.00 95.19 109 ASP A O 1
ATOM 876 N N . TYR A 1 110 ? 6.235 -4.273 7.553 1.00 94.69 110 TYR A N 1
ATOM 877 C CA . TYR A 1 110 ? 5.021 -4.762 6.889 1.00 94.69 110 TYR A CA 1
ATOM 878 C C . TYR A 1 110 ? 4.146 -5.616 7.798 1.00 94.69 110 TYR A C 1
ATOM 880 O O . TYR A 1 110 ? 4.594 -6.190 8.793 1.00 94.69 110 TYR A O 1
ATOM 888 N N . ILE A 1 111 ? 2.868 -5.691 7.444 1.00 92.81 111 ILE A N 1
ATOM 889 C CA . ILE A 1 111 ? 1.877 -6.542 8.088 1.00 92.81 111 ILE A CA 1
ATOM 890 C C . ILE A 1 111 ? 0.968 -7.171 7.037 1.00 92.81 111 ILE A C 1
ATOM 892 O O . ILE A 1 111 ? 0.592 -6.539 6.048 1.00 92.81 111 ILE A O 1
ATOM 896 N N . ILE A 1 112 ? 0.630 -8.434 7.267 1.00 92.69 112 ILE A N 1
ATOM 897 C CA . ILE A 1 112 ? -0.321 -9.215 6.480 1.00 92.69 112 ILE A CA 1
ATOM 898 C C . ILE A 1 112 ? -1.550 -9.417 7.357 1.00 92.69 112 ILE A C 1
ATOM 900 O O . ILE A 1 112 ? -1.405 -9.917 8.467 1.00 92.69 112 ILE A O 1
ATOM 904 N N . LEU A 1 113 ? -2.730 -9.043 6.873 1.00 88.94 113 LEU A N 1
ATOM 905 C CA . LEU A 1 113 ? -4.007 -9.142 7.576 1.00 88.94 113 LEU A CA 1
ATOM 906 C C . LEU A 1 113 ? -4.935 -10.109 6.826 1.00 88.94 113 LEU A C 1
ATOM 908 O O . LEU A 1 113 ? -5.175 -9.969 5.625 1.00 88.94 113 LEU A O 1
ATOM 912 N N . ASN A 1 114 ? -5.480 -11.087 7.538 1.00 87.06 114 ASN A N 1
ATOM 913 C CA . ASN A 1 114 ? -6.531 -11.983 7.079 1.00 87.06 114 ASN A CA 1
ATOM 914 C C . ASN A 1 114 ? -7.887 -11.361 7.415 1.00 87.06 114 ASN A C 1
ATOM 916 O O . ASN A 1 114 ? -8.324 -11.393 8.561 1.00 87.06 114 ASN A O 1
ATOM 920 N N . ILE A 1 115 ? -8.545 -10.782 6.412 1.00 84.94 115 ILE A N 1
ATOM 921 C CA . ILE A 1 115 ? -9.839 -10.120 6.585 1.00 84.94 115 ILE A CA 1
ATOM 922 C C . ILE A 1 115 ? -10.863 -10.780 5.653 1.00 84.94 115 ILE A C 1
ATOM 924 O O . ILE A 1 115 ? -10.958 -10.398 4.483 1.00 84.94 115 ILE A O 1
ATOM 928 N N . PRO A 1 116 ? -11.599 -11.798 6.133 1.00 83.06 116 PRO A N 1
ATOM 929 C CA . PRO A 1 116 ? -12.630 -12.513 5.387 1.00 83.06 116 PRO A CA 1
ATOM 930 C C . PRO A 1 116 ? -13.574 -11.651 4.556 1.00 83.06 116 PRO A C 1
ATOM 932 O O . PRO A 1 116 ? -13.781 -11.973 3.389 1.00 83.06 116 PRO A O 1
ATOM 935 N N . GLU A 1 117 ? -14.064 -10.520 5.065 1.00 84.06 117 GLU A N 1
ATOM 936 C CA . GLU A 1 117 ? -14.955 -9.660 4.280 1.00 84.06 117 GLU A CA 1
ATOM 937 C C . GLU A 1 117 ? -14.255 -9.053 3.046 1.00 84.06 117 GLU A C 1
ATOM 939 O O . GLU A 1 117 ? -14.887 -8.896 2.004 1.00 84.06 117 GLU A O 1
ATOM 944 N N . LEU A 1 118 ? -12.942 -8.773 3.102 1.00 88.12 118 LEU A N 1
ATOM 945 C CA . LEU A 1 118 ? -12.170 -8.359 1.916 1.00 88.12 118 LEU A CA 1
ATOM 946 C C . LEU A 1 118 ? -11.900 -9.528 0.966 1.00 88.12 118 LEU A C 1
ATOM 948 O O . LEU A 1 118 ? -11.872 -9.343 -0.251 1.00 88.12 118 LEU A O 1
ATOM 952 N N . LYS A 1 119 ? -11.705 -10.733 1.506 1.00 88.94 119 LYS A N 1
ATOM 953 C CA . LYS A 1 119 ? -11.498 -11.948 0.709 1.00 88.94 119 LYS A CA 1
ATOM 954 C C . LYS A 1 119 ? -12.753 -12.319 -0.085 1.00 88.94 119 LYS A C 1
ATOM 956 O O . LYS A 1 119 ? -12.649 -12.745 -1.233 1.00 88.94 119 LYS A O 1
ATOM 961 N N . GLU A 1 120 ? -13.926 -12.136 0.510 1.00 88.06 120 GLU A N 1
ATOM 962 C CA . GLU A 1 120 ? -15.231 -12.418 -0.099 1.00 88.06 120 GLU A CA 1
ATOM 963 C C . GLU A 1 120 ? -15.722 -11.293 -1.026 1.00 88.06 120 GLU A C 1
ATOM 965 O O . GLU A 1 120 ? -16.590 -11.527 -1.864 1.00 88.06 120 GLU A O 1
ATOM 970 N N . ALA A 1 121 ? -15.130 -10.096 -0.948 1.00 87.94 121 ALA A N 1
ATOM 971 C CA . ALA A 1 121 ? -15.504 -8.937 -1.762 1.00 87.94 121 ALA A CA 1
ATOM 972 C C . ALA A 1 121 ? -15.130 -9.042 -3.257 1.00 87.94 121 ALA A C 1
ATOM 974 O O . ALA A 1 121 ? -15.453 -8.138 -4.026 1.00 87.94 121 ALA A O 1
ATOM 975 N N . GLY A 1 122 ? -14.455 -10.115 -3.693 1.00 92.44 122 GLY A N 1
ATOM 976 C CA . GLY A 1 122 ? -14.106 -10.319 -5.107 1.00 92.44 122 GLY A CA 1
ATOM 977 C C . GLY A 1 122 ? -13.118 -9.282 -5.660 1.00 92.44 122 GLY A C 1
ATOM 978 O O . GLY A 1 122 ? -13.156 -8.965 -6.847 1.00 92.44 122 GLY A O 1
ATOM 9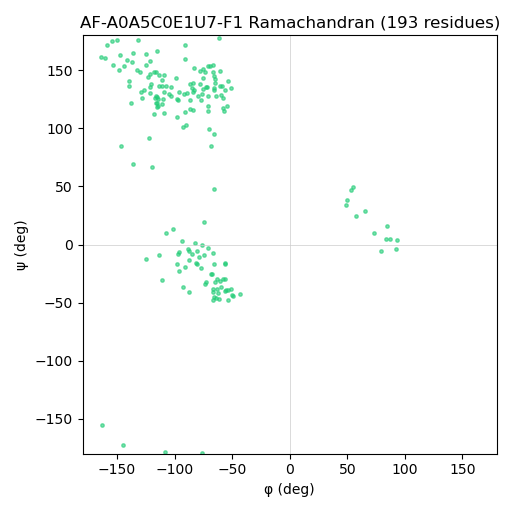79 N N . LEU A 1 123 ? -12.259 -8.734 -4.797 1.00 95.38 123 LEU A N 1
ATOM 980 C CA . LEU A 1 123 ? -11.285 -7.697 -5.142 1.00 95.38 123 LEU A CA 1
ATOM 981 C C . LEU A 1 123 ? -10.143 -8.247 -6.008 1.00 95.38 123 LEU A C 1
ATOM 983 O O . LEU A 1 123 ? -9.784 -9.427 -5.914 1.00 95.38 123 LEU A O 1
ATOM 987 N N . TYR A 1 124 ? -9.524 -7.380 -6.816 1.00 96.62 124 TYR A N 1
ATOM 988 C CA . TYR A 1 124 ? -8.311 -7.740 -7.548 1.00 96.62 124 TYR A CA 1
ATOM 989 C C . TYR A 1 124 ? -7.210 -8.166 -6.573 1.00 96.62 124 TYR A C 1
ATOM 991 O O . TYR A 1 124 ? -7.002 -7.528 -5.545 1.00 96.62 124 TYR A O 1
ATOM 999 N N . ASN A 1 125 ? -6.504 -9.248 -6.894 1.00 97.12 125 ASN A N 1
ATOM 1000 C CA . ASN A 1 125 ? -5.396 -9.754 -6.095 1.00 97.12 125 ASN A CA 1
ATOM 1001 C C . ASN A 1 125 ? -4.101 -9.627 -6.891 1.00 97.12 125 ASN A C 1
ATOM 1003 O O . ASN A 1 125 ? -3.953 -10.235 -7.951 1.00 97.12 125 ASN A O 1
ATOM 1007 N N . PHE A 1 126 ? -3.161 -8.856 -6.355 1.00 96.81 126 PHE A N 1
ATOM 1008 C CA . PHE A 1 126 ? -1.855 -8.661 -6.960 1.00 96.81 126 PHE A CA 1
ATOM 1009 C C . PHE A 1 126 ? -1.023 -9.942 -6.895 1.00 96.81 126 PHE A C 1
ATOM 1011 O O . PHE A 1 126 ? -1.172 -10.780 -6.001 1.00 96.81 126 PHE A O 1
ATOM 1018 N N . SER A 1 127 ? -0.098 -10.064 -7.843 1.00 94.62 127 SER A N 1
ATOM 1019 C CA . SER A 1 127 ? 0.921 -11.109 -7.855 1.00 94.62 127 SER A CA 1
ATOM 1020 C C . SER A 1 127 ? 2.295 -10.462 -7.833 1.00 94.62 127 SER A C 1
ATOM 1022 O O . SER A 1 127 ? 2.516 -9.500 -8.560 1.00 94.62 127 SER A O 1
ATOM 1024 N N . PHE A 1 128 ? 3.221 -11.002 -7.047 1.00 92.75 128 PHE A N 1
ATOM 1025 C CA . PHE A 1 128 ? 4.556 -10.427 -6.941 1.00 92.75 128 PHE A CA 1
ATOM 1026 C C . PHE A 1 128 ? 5.436 -10.717 -8.162 1.00 92.75 128 PHE A C 1
ATOM 1028 O O . PHE A 1 128 ? 5.336 -11.763 -8.815 1.00 92.75 128 PHE A O 1
ATOM 1035 N N . GLU A 1 129 ? 6.355 -9.791 -8.419 1.00 92.00 129 GLU A N 1
ATOM 1036 C CA . GLU A 1 129 ? 7.492 -9.947 -9.321 1.00 92.00 129 GLU A CA 1
ATOM 1037 C C . GLU A 1 129 ? 8.794 -9.718 -8.532 1.00 92.00 129 GLU A C 1
ATOM 1039 O O . GLU A 1 129 ? 8.824 -8.921 -7.596 1.00 92.00 129 GLU A O 1
ATOM 1044 N N . THR A 1 130 ? 9.877 -10.417 -8.893 1.00 91.94 130 THR A N 1
ATOM 1045 C CA . THR A 1 130 ? 11.204 -10.143 -8.316 1.00 91.94 130 THR A CA 1
ATOM 1046 C C . THR A 1 130 ? 11.795 -8.847 -8.878 1.00 91.94 130 THR A C 1
ATOM 1048 O O . THR A 1 130 ? 11.581 -8.497 -10.045 1.00 91.94 130 THR A O 1
ATOM 1051 N N . HIS A 1 131 ? 12.589 -8.159 -8.057 1.00 91.00 131 HIS A N 1
ATOM 1052 C CA . HIS A 1 131 ? 13.331 -6.976 -8.472 1.00 91.00 131 HIS A CA 1
ATOM 1053 C C . HIS A 1 131 ? 14.722 -7.294 -9.064 1.00 91.00 131 HIS A C 1
ATOM 1055 O O . HIS A 1 131 ? 15.361 -6.386 -9.591 1.00 91.00 131 HIS A O 1
ATOM 1061 N N . ASP A 1 132 ? 15.162 -8.562 -9.074 1.00 92.12 132 ASP A N 1
ATOM 1062 C CA . ASP A 1 132 ? 16.526 -8.980 -9.477 1.00 92.12 132 ASP A CA 1
ATOM 1063 C C . ASP A 1 132 ? 16.945 -8.528 -10.887 1.00 92.12 132 ASP A C 1
ATOM 1065 O O . ASP A 1 132 ? 18.124 -8.329 -11.166 1.00 92.12 132 ASP A O 1
ATOM 1069 N N . ASN A 1 133 ? 15.977 -8.380 -11.797 1.00 91.19 133 ASN A N 1
ATOM 1070 C CA . ASN A 1 133 ? 16.213 -7.999 -13.193 1.00 91.19 133 ASN A CA 1
ATOM 1071 C C . ASN A 1 133 ? 15.779 -6.558 -13.509 1.00 91.19 133 ASN A C 1
ATOM 1073 O O . ASN A 1 133 ? 15.707 -6.184 -14.683 1.00 91.19 133 ASN A O 1
ATOM 1077 N N . LYS A 1 134 ? 15.439 -5.761 -12.490 1.00 94.94 134 LYS A N 1
ATOM 1078 C CA . LYS A 1 134 ? 15.014 -4.367 -12.660 1.00 94.94 134 LYS A CA 1
ATOM 1079 C C . LYS A 1 134 ? 16.219 -3.448 -12.782 1.00 94.94 134 LYS A C 1
ATOM 1081 O O . LYS A 1 134 ? 17.302 -3.731 -12.274 1.00 94.94 134 LYS A O 1
ATOM 1086 N N . ARG A 1 135 ? 16.037 -2.331 -13.484 1.00 96.25 135 ARG A N 1
ATOM 1087 C CA . ARG A 1 135 ? 17.120 -1.382 -13.775 1.00 96.25 135 ARG A CA 1
ATOM 1088 C C . ARG A 1 135 ? 16.722 0.041 -13.429 1.00 96.25 135 ARG A C 1
ATOM 1090 O O . ARG A 1 135 ? 15.569 0.435 -13.578 1.00 96.25 135 ARG A O 1
ATOM 1097 N N . VAL A 1 136 ? 17.719 0.826 -13.028 1.00 97.94 136 VAL A N 1
ATOM 1098 C CA . VAL A 1 136 ? 17.584 2.280 -12.895 1.00 97.94 136 VAL A CA 1
ATOM 1099 C C . VAL A 1 136 ? 17.121 2.866 -14.234 1.00 97.94 136 VAL A C 1
ATOM 1101 O O . VAL A 1 136 ? 17.656 2.517 -15.288 1.00 97.94 136 VAL A O 1
ATOM 1104 N N . GLY A 1 137 ? 16.112 3.734 -14.186 1.00 97.31 137 GLY A N 1
ATOM 1105 C CA . GLY A 1 137 ? 15.459 4.338 -15.347 1.00 97.31 137 GLY A CA 1
ATOM 1106 C C . GLY A 1 137 ? 14.232 3.584 -15.872 1.00 97.31 137 GLY A C 1
ATOM 1107 O O . GLY A 1 137 ? 13.587 4.078 -16.797 1.00 97.31 137 GLY A O 1
ATOM 1108 N N . GLU A 1 138 ? 13.882 2.415 -15.324 1.00 96.19 138 GLU A N 1
ATOM 1109 C CA . GLU A 1 138 ? 12.641 1.729 -15.705 1.00 96.19 138 GLU A CA 1
ATOM 1110 C C . GLU A 1 138 ? 11.409 2.458 -15.155 1.00 96.19 138 GLU A C 1
ATOM 1112 O O . GLU A 1 138 ? 11.394 2.868 -13.996 1.00 96.19 138 GLU A O 1
ATOM 1117 N N . ASP A 1 139 ? 10.384 2.614 -16.006 1.00 95.81 139 ASP A N 1
ATOM 1118 C CA . ASP A 1 139 ? 9.089 3.187 -15.626 1.00 95.81 139 ASP A CA 1
ATOM 1119 C C . ASP A 1 139 ? 8.430 2.333 -14.537 1.00 95.81 139 ASP A C 1
ATOM 1121 O O . ASP A 1 139 ? 8.326 1.112 -14.674 1.00 95.81 139 ASP A O 1
ATOM 1125 N N . ILE A 1 140 ? 7.875 3.003 -13.536 1.00 96.19 140 ILE A N 1
ATOM 1126 C CA . ILE A 1 140 ? 7.014 2.421 -12.510 1.00 96.19 140 ILE A CA 1
ATOM 1127 C C . ILE A 1 140 ? 5.810 3.324 -12.271 1.00 96.19 140 ILE A C 1
ATOM 1129 O O . ILE A 1 140 ? 5.787 4.497 -12.662 1.00 96.19 140 ILE A O 1
ATOM 1133 N N . PHE A 1 141 ? 4.796 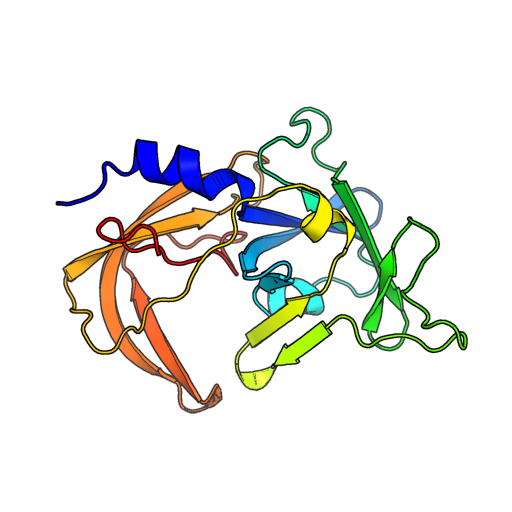2.787 -11.610 1.00 96.56 141 PHE A N 1
ATOM 1134 C CA . PHE A 1 141 ? 3.758 3.602 -11.002 1.00 96.56 141 PHE A CA 1
ATOM 1135 C C . PHE A 1 141 ? 3.232 2.928 -9.741 1.00 96.56 141 PHE A C 1
ATOM 1137 O O . PHE A 1 141 ? 3.448 1.741 -9.528 1.00 96.56 141 PHE A O 1
ATOM 1144 N N . PHE A 1 142 ? 2.544 3.679 -8.897 1.00 95.94 142 PHE A N 1
ATOM 1145 C CA . PHE A 1 142 ? 1.802 3.124 -7.774 1.00 95.94 142 PHE A CA 1
ATOM 1146 C C . PHE A 1 142 ? 0.484 3.870 -7.603 1.00 95.94 142 PHE A C 1
ATOM 1148 O O . PHE A 1 142 ? 0.318 5.004 -8.072 1.00 95.94 142 PHE A O 1
ATOM 1155 N N . LEU A 1 143 ? -0.455 3.210 -6.932 1.00 94.25 143 LEU A N 1
ATOM 1156 C CA . LEU A 1 143 ? -1.784 3.732 -6.646 1.00 94.25 143 LEU A CA 1
ATOM 1157 C C . LEU A 1 143 ? -1.947 3.893 -5.141 1.00 94.25 143 LEU A C 1
ATOM 1159 O O . LEU A 1 143 ? -1.733 2.937 -4.403 1.00 94.25 143 LEU A O 1
ATOM 1163 N N . GLY A 1 144 ? -2.340 5.084 -4.704 1.00 88.25 144 GLY A N 1
ATOM 1164 C CA . GLY A 1 144 ? -2.507 5.409 -3.290 1.00 88.25 144 GLY A CA 1
ATOM 1165 C C . GLY A 1 144 ? -3.589 6.455 -3.070 1.00 88.25 144 GLY A C 1
ATOM 1166 O O . GLY A 1 144 ? -4.181 6.969 -4.017 1.00 88.25 144 GLY A O 1
ATOM 1167 N N . HIS A 1 145 ? -3.871 6.767 -1.812 1.00 84.38 145 HIS A N 1
ATOM 1168 C CA . HIS A 1 145 ? -4.840 7.800 -1.451 1.00 84.38 145 HIS A CA 1
ATOM 1169 C C . HIS A 1 145 ? -4.106 9.023 -0.917 1.00 84.38 145 HIS A C 1
ATOM 1171 O O . HIS A 1 145 ? -3.208 8.884 -0.093 1.00 84.38 145 HIS A O 1
ATOM 1177 N N . HIS A 1 146 ? -4.506 10.229 -1.325 1.00 75.69 146 HIS A N 1
ATOM 1178 C CA . HIS A 1 146 ? -3.995 11.443 -0.681 1.00 75.69 146 HIS A CA 1
ATOM 1179 C C . HIS A 1 146 ? -4.659 11.650 0.681 1.00 75.69 146 HIS A C 1
ATOM 1181 O O . HIS A 1 146 ? -5.856 11.423 0.850 1.00 75.69 146 HIS A O 1
ATOM 1187 N N . LEU A 1 147 ? -3.885 12.147 1.647 1.00 62.91 147 LEU A N 1
ATOM 1188 C CA . LEU A 1 147 ? -4.278 12.288 3.054 1.00 62.91 147 LEU A CA 1
ATOM 1189 C C . LEU A 1 147 ? -5.564 13.105 3.312 1.00 62.91 147 LEU A C 1
ATOM 1191 O O . LEU A 1 147 ? -6.155 12.985 4.377 1.00 62.91 147 LEU A O 1
ATOM 1195 N N . GLU A 1 148 ? -6.055 13.891 2.356 1.00 63.28 148 GLU A N 1
ATOM 1196 C CA . GLU A 1 148 ? -7.321 14.635 2.495 1.00 63.28 148 GLU A CA 1
ATOM 1197 C C . GLU A 1 148 ? -8.420 14.154 1.546 1.00 63.28 148 GLU A C 1
ATOM 1199 O O . GLU A 1 148 ? -9.585 14.520 1.694 1.00 63.28 148 GLU A O 1
ATOM 1204 N N . HIS A 1 149 ? -8.078 13.274 0.608 1.00 70.00 149 HIS A N 1
ATOM 1205 C CA . HIS A 1 149 ? -8.969 12.852 -0.456 1.00 70.00 149 HIS A CA 1
ATOM 1206 C C . HIS A 1 149 ? -9.346 11.382 -0.319 1.00 70.00 149 HIS A C 1
ATOM 1208 O O . HIS A 1 149 ? -8.597 10.532 0.158 1.00 70.00 149 HIS A O 1
ATOM 1214 N N . SER A 1 150 ? -10.575 11.098 -0.714 1.00 72.00 150 SER A N 1
ATOM 1215 C CA . SER A 1 150 ? -11.133 9.755 -0.805 1.00 72.00 150 SER A CA 1
ATOM 1216 C C . SER A 1 150 ? -10.856 9.110 -2.158 1.00 72.00 150 SER A C 1
ATOM 1218 O O . SER A 1 150 ? -11.053 7.908 -2.292 1.00 72.00 150 SER A O 1
ATOM 1220 N N . GLN A 1 151 ? -10.421 9.893 -3.146 1.00 83.81 151 GLN A N 1
ATOM 1221 C CA . GLN A 1 151 ? -10.092 9.403 -4.474 1.00 83.81 151 GLN A CA 1
ATOM 1222 C C . GLN A 1 151 ? -8.726 8.716 -4.495 1.00 83.81 151 GLN A C 1
ATOM 1224 O O . GLN A 1 151 ? -7.745 9.222 -3.945 1.00 83.81 151 GLN A O 1
ATOM 1229 N N . LEU A 1 152 ? -8.677 7.595 -5.209 1.00 89.69 152 LEU A N 1
ATOM 1230 C CA . LEU A 1 152 ? -7.441 6.934 -5.593 1.00 89.69 152 LEU A CA 1
ATOM 1231 C C . LEU A 1 152 ? -6.660 7.829 -6.565 1.00 89.69 152 LEU A C 1
ATOM 1233 O O . LEU A 1 152 ? -7.227 8.348 -7.529 1.00 89.69 152 LEU A O 1
ATOM 1237 N N . SER A 1 153 ? -5.364 7.998 -6.330 1.00 91.31 153 SER A N 1
ATOM 1238 C CA . SER A 1 153 ? -4.455 8.726 -7.207 1.00 91.31 153 SER A CA 1
ATOM 1239 C C . SER A 1 153 ? -3.360 7.819 -7.748 1.00 91.31 153 SER A C 1
ATOM 1241 O O . SER A 1 153 ? -2.921 6.869 -7.101 1.00 91.31 153 SER A O 1
ATOM 1243 N N . CYS A 1 154 ? -2.924 8.127 -8.967 1.00 94.00 154 CYS A N 1
ATOM 1244 C CA . CYS A 1 154 ? -1.823 7.448 -9.628 1.00 94.00 154 CYS A CA 1
ATOM 1245 C C . CYS A 1 154 ? -0.579 8.328 -9.602 1.00 94.00 154 CYS A C 1
ATOM 1247 O O . CYS A 1 154 ? -0.617 9.475 -10.051 1.00 94.00 154 CYS A O 1
ATOM 1249 N N . HIS A 1 155 ? 0.535 7.753 -9.160 1.00 94.62 155 HIS A N 1
ATOM 1250 C CA . HIS A 1 155 ? 1.851 8.384 -9.174 1.00 94.62 155 HIS A CA 1
ATOM 1251 C C . HIS A 1 155 ? 2.759 7.591 -10.094 1.00 94.62 155 HIS A C 1
ATOM 1253 O O . HIS A 1 155 ? 2.957 6.398 -9.887 1.00 94.62 155 HIS A O 1
ATOM 1259 N N . LYS A 1 156 ? 3.303 8.249 -11.115 1.00 95.94 156 LYS A N 1
ATOM 1260 C CA . LYS A 1 156 ? 4.222 7.638 -12.075 1.00 95.94 156 LYS A CA 1
ATOM 1261 C C . LYS A 1 156 ? 5.618 8.225 -11.891 1.00 95.94 156 LYS A C 1
ATOM 1263 O O . LYS A 1 156 ? 5.749 9.428 -11.684 1.00 95.94 156 LYS A O 1
ATOM 1268 N N . GLY A 1 157 ? 6.632 7.384 -12.026 1.00 96.62 157 GLY A N 1
ATOM 1269 C CA . GLY A 1 157 ? 8.030 7.792 -12.043 1.00 96.62 157 GLY A CA 1
ATOM 1270 C C . GLY A 1 157 ? 8.913 6.695 -12.619 1.00 96.62 157 GLY A C 1
ATOM 1271 O O . GLY A 1 157 ? 8.450 5.843 -13.383 1.00 96.62 157 GLY A O 1
ATOM 1272 N N . ILE A 1 158 ? 10.175 6.715 -12.230 1.00 97.69 158 ILE A N 1
ATOM 1273 C CA . ILE A 1 158 ? 11.186 5.727 -12.569 1.00 97.69 158 ILE A CA 1
ATOM 1274 C C . ILE A 1 158 ? 11.840 5.160 -11.313 1.00 97.69 158 ILE A C 1
ATOM 1276 O O . ILE A 1 158 ? 11.784 5.737 -10.224 1.00 97.69 158 ILE A O 1
ATOM 1280 N N . ILE A 1 159 ? 12.520 4.033 -11.490 1.00 98.12 159 ILE A N 1
ATOM 1281 C CA . ILE A 1 159 ? 13.496 3.547 -10.521 1.00 98.12 159 ILE A CA 1
ATOM 1282 C C . ILE A 1 159 ? 14.728 4.454 -10.569 1.00 98.12 159 ILE A C 1
ATOM 1284 O O . ILE A 1 159 ? 15.410 4.534 -11.591 1.00 98.12 159 ILE A O 1
ATOM 1288 N N . SER A 1 160 ? 15.041 5.098 -9.454 1.00 98.06 160 SER A N 1
ATOM 1289 C CA . SER A 1 160 ? 16.174 6.015 -9.305 1.00 98.06 160 SER A CA 1
ATOM 1290 C C . SER A 1 160 ? 17.434 5.319 -8.798 1.00 98.06 160 SER A C 1
ATOM 1292 O O . SER A 1 160 ? 18.537 5.675 -9.207 1.00 98.06 160 SER A O 1
ATOM 1294 N N . CYS A 1 161 ? 17.297 4.345 -7.893 1.00 97.88 161 CYS A N 1
ATOM 1295 C CA . CYS A 1 161 ? 18.425 3.644 -7.275 1.00 97.88 161 CYS A CA 1
ATOM 1296 C C . CYS A 1 161 ? 17.968 2.346 -6.588 1.00 97.88 161 CYS A C 1
ATOM 1298 O O . CYS A 1 161 ? 16.794 2.211 -6.243 1.00 97.88 161 CYS A O 1
ATOM 1300 N N . PHE A 1 162 ? 18.913 1.441 -6.332 1.00 97.38 162 PHE A N 1
ATOM 1301 C CA . PHE A 1 162 ? 18.755 0.305 -5.425 1.00 97.38 162 PHE A CA 1
ATOM 1302 C C . PHE A 1 162 ? 19.816 0.380 -4.333 1.00 97.38 162 PHE A C 1
ATOM 1304 O O . PHE A 1 162 ? 20.987 0.627 -4.629 1.00 97.38 162 PHE A O 1
ATOM 1311 N N . TYR A 1 163 ? 19.432 0.141 -3.084 1.00 96.81 163 TYR A N 1
ATOM 1312 C CA . TYR A 1 163 ? 20.386 0.013 -1.985 1.00 96.81 163 TYR A CA 1
ATOM 1313 C C . TYR A 1 163 ? 19.825 -0.869 -0.872 1.00 96.81 163 TYR A C 1
ATOM 1315 O O . TYR A 1 163 ? 18.616 -0.968 -0.696 1.00 96.81 163 TYR A O 1
ATOM 1323 N N . PHE A 1 164 ? 20.706 -1.491 -0.094 1.00 96.81 164 PHE A N 1
ATOM 1324 C CA . PHE A 1 164 ? 20.301 -2.309 1.043 1.00 96.81 164 PHE A CA 1
ATOM 1325 C C . PHE A 1 164 ? 20.191 -1.457 2.311 1.00 96.81 164 PHE A C 1
ATOM 1327 O O . PHE A 1 164 ? 21.111 -0.711 2.656 1.00 96.81 164 PHE A O 1
ATOM 1334 N N . HIS A 1 165 ? 19.071 -1.566 3.023 1.00 95.62 165 HIS A N 1
ATOM 1335 C CA . HIS A 1 165 ? 18.880 -0.897 4.303 1.00 95.62 165 HIS A CA 1
ATOM 1336 C C . HIS A 1 165 ? 19.281 -1.821 5.457 1.00 95.62 165 HIS A C 1
ATOM 1338 O O . HIS A 1 165 ? 18.488 -2.643 5.912 1.00 95.62 165 HIS A O 1
ATOM 1344 N N . GLU A 1 166 ? 20.472 -1.613 6.017 1.00 93.75 166 GLU A N 1
ATOM 1345 C CA . GLU A 1 166 ? 21.063 -2.484 7.049 1.00 93.75 166 GLU A CA 1
ATOM 1346 C C . GLU A 1 166 ? 20.159 -2.722 8.272 1.00 93.75 166 GLU A C 1
ATOM 1348 O O . GLU A 1 166 ? 19.945 -3.866 8.680 1.00 93.75 166 GLU A O 1
ATOM 1353 N N . ASN A 1 167 ? 19.570 -1.660 8.841 1.00 91.50 167 ASN A N 1
ATOM 1354 C CA . ASN A 1 167 ? 18.771 -1.804 10.067 1.00 91.50 167 ASN A CA 1
ATOM 1355 C C . ASN A 1 167 ? 17.497 -2.630 9.843 1.00 91.50 167 ASN A C 1
ATOM 1357 O O . ASN A 1 167 ? 17.216 -3.533 10.628 1.00 91.50 167 ASN A O 1
ATOM 1361 N N . HIS A 1 168 ? 16.759 -2.365 8.762 1.00 90.62 168 HIS A N 1
ATOM 1362 C CA . HIS A 1 168 ? 15.536 -3.089 8.407 1.00 90.62 168 HIS A CA 1
ATOM 1363 C C . HIS A 1 168 ? 15.819 -4.436 7.715 1.00 90.62 168 HIS A C 1
ATOM 1365 O O . HIS A 1 168 ? 14.976 -5.331 7.730 1.00 90.62 168 HIS A O 1
ATOM 1371 N N . ARG A 1 169 ? 17.044 -4.637 7.208 1.00 94.94 169 ARG A N 1
ATOM 1372 C CA . ARG A 1 169 ? 17.485 -5.801 6.423 1.00 94.94 169 ARG A CA 1
ATOM 1373 C C . ARG A 1 169 ? 16.606 -6.060 5.198 1.00 94.94 169 ARG A C 1
ATOM 1375 O O . ARG A 1 169 ? 16.147 -7.183 4.996 1.00 94.94 169 ARG A O 1
ATOM 1382 N N . VAL A 1 170 ? 16.369 -5.014 4.415 1.00 95.12 170 VAL A N 1
ATOM 1383 C CA . VAL A 1 170 ? 15.551 -5.053 3.195 1.00 95.12 170 VAL A CA 1
ATOM 1384 C C . VAL A 1 170 ? 16.268 -4.349 2.051 1.00 95.12 170 VAL A C 1
ATOM 1386 O O . VAL A 1 170 ? 17.019 -3.397 2.281 1.00 95.12 170 VAL A O 1
ATOM 1389 N N . ASP A 1 171 ? 16.003 -4.793 0.828 1.00 95.62 171 ASP A N 1
ATOM 1390 C CA . ASP A 1 171 ? 16.370 -4.055 -0.376 1.00 95.62 171 ASP A CA 1
ATOM 1391 C C . ASP A 1 171 ? 15.397 -2.889 -0.572 1.00 95.62 171 ASP A C 1
ATOM 1393 O O . ASP A 1 171 ? 14.177 -3.062 -0.533 1.00 95.62 171 ASP A O 1
ATOM 1397 N N . ILE A 1 172 ? 15.935 -1.690 -0.771 1.00 96.12 172 ILE A N 1
ATOM 1398 C CA . ILE A 1 172 ? 15.168 -0.480 -1.045 1.00 96.12 172 ILE A CA 1
ATOM 1399 C C . ILE A 1 172 ? 15.264 -0.151 -2.527 1.00 96.12 172 ILE A C 1
ATOM 1401 O O . ILE A 1 172 ? 16.354 -0.009 -3.086 1.00 96.12 172 ILE A O 1
ATOM 1405 N N . ILE A 1 173 ? 14.097 0.040 -3.137 1.00 97.12 173 ILE A N 1
ATOM 1406 C CA . ILE A 1 173 ? 13.945 0.605 -4.474 1.00 97.12 173 ILE A CA 1
ATOM 1407 C C . ILE A 1 173 ? 13.617 2.087 -4.301 1.00 97.12 173 ILE A C 1
ATOM 1409 O O . ILE A 1 173 ? 12.535 2.446 -3.837 1.00 97.12 173 ILE A O 1
ATOM 1413 N N . GLN A 1 174 ? 14.554 2.959 -4.654 1.00 97.12 174 GLN A N 1
ATOM 1414 C CA . GLN A 1 174 ? 14.334 4.401 -4.618 1.00 97.12 174 GLN A CA 1
ATOM 1415 C C . GLN A 1 174 ? 13.642 4.854 -5.900 1.00 97.12 174 GLN A C 1
ATOM 1417 O O . GLN A 1 174 ? 14.025 4.434 -6.991 1.00 97.12 174 GLN A O 1
ATOM 1422 N N . LEU A 1 175 ? 12.675 5.759 -5.772 1.00 96.94 175 LEU A N 1
ATOM 1423 C CA . LEU A 1 175 ? 11.856 6.276 -6.868 1.00 96.94 175 LEU A CA 1
ATOM 1424 C C . LEU A 1 175 ? 12.006 7.798 -6.980 1.00 96.94 175 LEU A C 1
ATOM 1426 O O . LEU A 1 175 ? 12.379 8.451 -6.006 1.00 96.94 175 LEU A O 1
ATOM 1430 N N . ASP A 1 176 ? 11.708 8.374 -8.145 1.00 97.31 176 ASP A N 1
ATOM 1431 C CA . ASP A 1 176 ? 11.512 9.830 -8.306 1.00 97.31 176 ASP A CA 1
ATOM 1432 C C . ASP A 1 176 ? 10.029 10.252 -8.263 1.00 97.31 176 ASP A C 1
ATOM 1434 O O . ASP A 1 176 ? 9.718 11.443 -8.223 1.00 97.31 176 ASP A O 1
ATOM 1438 N N . ALA A 1 177 ? 9.111 9.279 -8.254 1.00 94.19 177 ALA A N 1
ATOM 1439 C CA . ALA A 1 177 ? 7.677 9.506 -8.152 1.00 94.19 177 ALA A CA 1
ATOM 1440 C C . ALA A 1 177 ? 7.310 10.232 -6.843 1.00 94.19 177 ALA A C 1
ATOM 1442 O O . ALA A 1 177 ? 7.940 10.040 -5.801 1.00 94.19 177 ALA A O 1
ATOM 1443 N N . SER A 1 178 ? 6.244 11.038 -6.875 1.00 91.19 178 SER A N 1
ATOM 1444 C CA . SER A 1 178 ? 5.782 11.792 -5.703 1.00 91.19 178 SER A CA 1
ATOM 1445 C C . SER A 1 178 ? 5.181 10.870 -4.637 1.00 91.19 178 SER A C 1
ATOM 1447 O O . SER A 1 178 ? 4.020 10.470 -4.704 1.00 91.19 178 SER A O 1
ATOM 1449 N N . VAL A 1 179 ? 5.967 10.548 -3.613 1.00 85.50 179 VAL A N 1
ATOM 1450 C CA . VAL A 1 179 ? 5.494 9.814 -2.435 1.00 85.50 179 VAL A CA 1
ATOM 1451 C C . VAL A 1 179 ? 5.039 10.820 -1.382 1.00 85.50 179 VAL A C 1
ATOM 1453 O O . VAL A 1 179 ? 5.839 11.587 -0.855 1.00 85.50 179 VAL A O 1
ATOM 1456 N N . ASN A 1 180 ? 3.739 10.822 -1.091 1.00 83.94 180 ASN A N 1
ATOM 1457 C CA . ASN A 1 180 ? 3.121 11.702 -0.104 1.00 83.94 180 ASN A CA 1
ATOM 1458 C C . ASN A 1 180 ? 2.552 10.883 1.056 1.00 83.94 180 ASN A C 1
ATOM 1460 O O . ASN A 1 180 ? 2.363 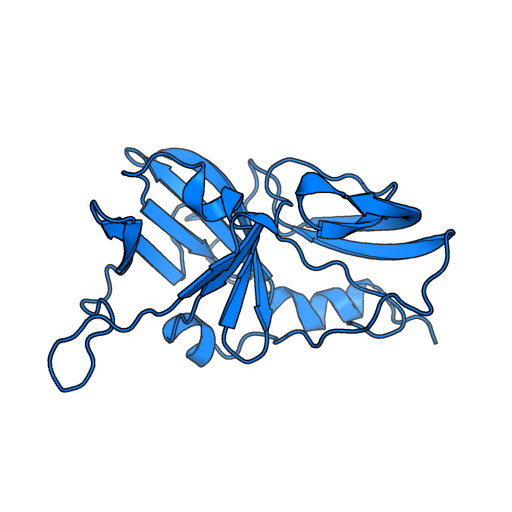9.668 0.951 1.00 83.94 180 ASN A O 1
ATOM 1464 N N . ASN A 1 181 ? 2.207 11.567 2.148 1.00 83.19 181 ASN A N 1
ATOM 1465 C CA . ASN A 1 181 ? 1.469 10.943 3.239 1.00 83.19 181 ASN A CA 1
ATOM 1466 C C . ASN A 1 181 ? 0.198 10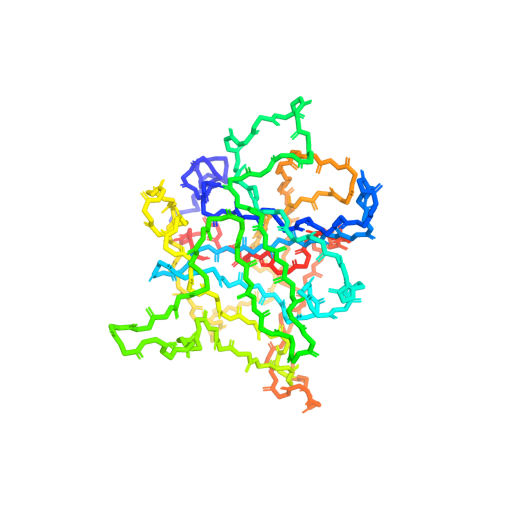.273 2.702 1.00 83.19 181 ASN A C 1
ATOM 1468 O O . ASN A 1 181 ? -0.482 10.832 1.839 1.00 83.19 181 ASN A O 1
ATOM 1472 N N . SER A 1 182 ? -0.123 9.101 3.255 1.00 83.38 182 SER A N 1
ATOM 1473 C CA . SER A 1 182 ? -1.226 8.222 2.843 1.00 83.38 182 SER A CA 1
ATOM 1474 C C . SER A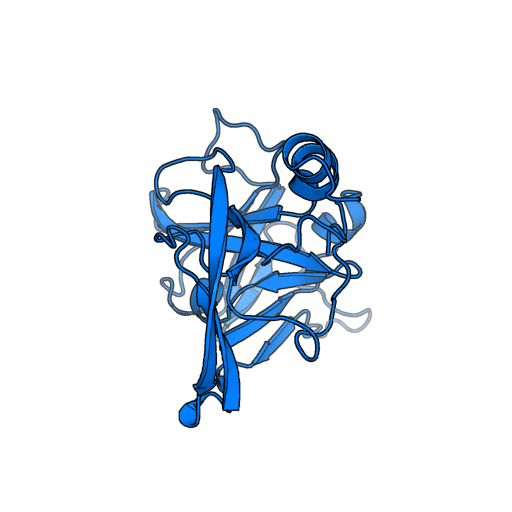 1 182 ? -0.986 7.348 1.597 1.00 83.38 182 SER A C 1
ATOM 1476 O O . SER A 1 182 ? -1.771 6.429 1.353 1.00 83.38 182 SER A O 1
ATOM 1478 N N . ASN A 1 183 ? 0.143 7.512 0.895 1.00 88.81 183 ASN A N 1
ATOM 1479 C CA . ASN A 1 183 ? 0.616 6.533 -0.097 1.00 88.81 183 ASN A CA 1
ATOM 1480 C C . ASN A 1 183 ? 1.426 5.387 0.539 1.00 88.81 183 ASN A C 1
ATOM 1482 O O . ASN A 1 183 ? 1.773 4.430 -0.150 1.00 88.81 183 ASN A O 1
ATOM 1486 N N . SER A 1 184 ? 1.747 5.477 1.833 1.00 92.06 184 SER A N 1
ATOM 1487 C CA . SER A 1 184 ? 2.477 4.426 2.544 1.00 92.06 184 SER A CA 1
ATOM 1488 C C . SER A 1 184 ? 1.700 3.110 2.504 1.00 92.06 184 SER A C 1
ATOM 1490 O O . SER A 1 184 ? 0.506 3.112 2.799 1.00 92.06 184 SER A O 1
ATOM 1492 N N . GLY A 1 185 ? 2.368 2.035 2.090 1.00 94.25 185 GLY A N 1
ATOM 1493 C CA . GLY A 1 185 ? 1.812 0.697 1.876 1.00 94.25 185 GLY A CA 1
ATOM 1494 C C . GLY A 1 185 ? 1.204 0.452 0.489 1.00 94.25 185 GLY A C 1
ATOM 1495 O O . GLY A 1 185 ? 0.672 -0.628 0.243 1.00 94.25 185 GLY A O 1
ATOM 1496 N N . SER A 1 186 ? 1.306 1.410 -0.442 1.00 95.75 186 SER A N 1
ATOM 1497 C CA . SER A 1 186 ? 0.875 1.220 -1.839 1.00 95.75 186 SER A CA 1
ATOM 1498 C C . SER A 1 186 ? 1.730 0.172 -2.571 1.00 95.75 186 SER A C 1
ATOM 1500 O O . SER A 1 186 ? 2.946 0.131 -2.363 1.00 95.75 186 SER A O 1
ATOM 1502 N N . PRO A 1 187 ? 1.149 -0.622 -3.490 1.00 96.12 187 PRO A N 1
ATOM 1503 C CA . PRO A 1 187 ? 1.925 -1.521 -4.335 1.00 96.12 187 PRO A CA 1
ATOM 1504 C C . PRO A 1 187 ? 2.699 -0.729 -5.393 1.00 96.12 187 PRO A C 1
ATOM 1506 O O . PRO A 1 187 ? 2.146 0.157 -6.048 1.00 96.12 187 PRO A O 1
ATOM 1509 N N . LEU A 1 188 ? 3.970 -1.077 -5.592 1.00 96.31 188 LEU A N 1
ATOM 1510 C CA . LEU A 1 188 ? 4.775 -0.585 -6.707 1.00 96.31 188 LEU A CA 1
ATOM 1511 C C . LEU A 1 188 ? 4.550 -1.484 -7.925 1.00 96.31 188 LEU A C 1
ATOM 1513 O O . LEU A 1 188 ? 4.898 -2.658 -7.879 1.00 96.31 188 LEU A O 1
ATOM 1517 N N . ILE A 1 189 ? 3.992 -0.927 -8.998 1.00 96.00 189 ILE A N 1
ATOM 1518 C CA . ILE A 1 189 ? 3.513 -1.677 -10.159 1.00 96.00 189 ILE A CA 1
ATOM 1519 C C . ILE A 1 189 ? 4.419 -1.429 -11.367 1.00 96.00 189 ILE A C 1
ATOM 1521 O O . ILE A 1 189 ? 4.717 -0.289 -11.752 1.00 96.00 189 ILE A O 1
ATOM 1525 N N . ASN A 1 190 ? 4.816 -2.517 -12.017 1.00 93.44 190 ASN A N 1
ATOM 1526 C CA . ASN A 1 190 ? 5.508 -2.511 -13.292 1.00 93.44 190 ASN A CA 1
ATOM 1527 C C . ASN A 1 190 ? 4.487 -2.411 -14.448 1.00 93.44 190 ASN A C 1
ATOM 1529 O O . ASN A 1 190 ? 3.739 -3.360 -14.709 1.00 93.44 190 ASN A O 1
ATOM 1533 N N . PRO A 1 191 ? 4.490 -1.317 -15.236 1.00 92.56 191 PRO A N 1
ATOM 1534 C CA . PRO A 1 191 ? 3.534 -1.116 -16.329 1.00 92.56 191 PRO A CA 1
ATOM 1535 C C . PRO A 1 191 ? 3.698 -2.103 -17.498 1.00 92.56 191 PRO A C 1
ATOM 1537 O O . PRO A 1 191 ? 2.896 -2.102 -18.427 1.00 92.56 191 PRO A O 1
ATOM 1540 N N . ASN A 1 192 ? 4.746 -2.931 -17.511 1.00 88.62 192 ASN A N 1
ATOM 1541 C CA . ASN A 1 192 ? 4.938 -3.967 -18.528 1.00 88.62 192 ASN A CA 1
ATOM 1542 C C . ASN A 1 192 ? 4.334 -5.320 -18.146 1.00 88.62 192 ASN A C 1
ATOM 1544 O O . ASN A 1 192 ? 4.171 -6.164 -19.026 1.00 88.62 192 ASN A O 1
ATOM 1548 N N . THR A 1 193 ? 4.079 -5.551 -16.859 1.00 87.12 193 THR A N 1
ATOM 1549 C CA . THR A 1 193 ? 3.656 -6.858 -16.335 1.00 87.12 193 THR A CA 1
ATOM 1550 C C . THR A 1 193 ? 2.357 -6.794 -15.540 1.00 87.12 193 THR A C 1
ATOM 1552 O O . THR A 1 193 ? 1.794 -7.854 -15.284 1.00 87.12 193 THR A O 1
ATOM 1555 N N . SER A 1 194 ? 1.883 -5.596 -15.174 1.00 83.25 194 SER A N 1
ATOM 1556 C CA . SER A 1 194 ? 0.738 -5.388 -14.270 1.00 83.25 194 SER A CA 1
ATOM 1557 C C . SER A 1 194 ? 0.933 -6.039 -12.891 1.00 83.25 194 SER A C 1
ATOM 1559 O O . SER A 1 194 ? -0.034 -6.383 -12.211 1.00 83.25 194 SER A O 1
ATOM 1561 N N . LYS A 1 195 ? 2.196 -6.229 -12.497 1.00 82.69 195 LYS A N 1
ATOM 1562 C CA . LYS A 1 195 ? 2.620 -6.816 -11.223 1.00 82.69 195 LYS A CA 1
ATOM 1563 C C . LYS A 1 195 ? 3.314 -5.783 -10.366 1.00 82.69 195 LYS A C 1
ATOM 1565 O O . LYS A 1 195 ? 4.041 -4.955 -10.963 1.00 82.69 195 LYS A O 1
#